Protein AF-A0A150H2S0-F1 (afdb_monomer)

Mean predicted aligned error: 9.38 Å

Sequence (247 aa):
MSESAEDCPGLELIVLGTGAGTSYVYFSELPVVLAVESKAAAAEGRGPPCLYAHPDVMGELLEHRLRELLSTGKPLDSFASFHEVPSGTVTPVGDTGLALRPFRSRHSETCYGAVLYHQGSPVLGWTADSGYDEGLYEALSEAPVLLLDARAAGTEEHAGFDELERIANLPYLRGKRIVVTGYGRQDEAPQPDGRLCMWVARPGMRLPLSPGPEAETSQPAGAPAAAEHDQGAATREPALAHSCQIL

pLDDT: mean 81.53, std 21.59, range [25.27, 97.69]

Radius of gyration: 21.12 Å; Cα contacts (8 Å, |Δi|>4): 424; chains: 1; bounding box: 47×91×48 Å

Secondary structure (DSSP, 8-state):
----------EEEE----STTTTTHHHHSHHHHHHHHHHHHHHTTPPPPEEEE-HHHHHHIIIIITHHHHTTTS-GGGT-EEEE--TTS-EE-TTSSEEEEEEE-SSSS--EEEEEEETTEEEEEE--S----HHHHHHHTTSSEEEEE-BSS--SSS-BHHHHHHHTTSGGGTT-EEEEE---SGGGSPP--S----EE--TT-EEEE-PPS------------------PPPPPPPPPP------

Nearest PDB structures (foldseek):
  9ey2-assembly1_E  TM=6.916E-01  e=2.636E-06  Homo sapiens
  9ey0-assembly1_E  TM=6.566E-01  e=4.070E-06  Homo sapiens
  8z1g-assembly1_A  TM=7.187E-01  e=9.706E-06  Homo sapiens
  8z1f-assembly1_A  TM=6.783E-01  e=4.903E-06  Homo sapiens
  9ey1-assembly1_E  TM=6.611E-01  e=1.409E-05  Homo sapiens

Structure (mmCIF, N/CA/C/O backbone):
data_AF-A0A150H2S0-F1
#
_entry.id   AF-A0A150H2S0-F1
#
loop_
_atom_site.group_PDB
_atom_site.id
_atom_site.type_symbol
_atom_site.label_atom_id
_atom_site.label_alt_id
_atom_site.label_comp_id
_atom_site.label_asym_id
_atom_site.label_entity_id
_atom_site.label_seq_id
_atom_site.pdbx_PDB_ins_code
_atom_site.Cartn_x
_atom_site.Cartn_y
_atom_site.Cartn_z
_atom_site.occupancy
_atom_site.B_iso_or_equiv
_atom_site.auth_seq_id
_atom_site.auth_comp_id
_atom_site.auth_asym_id
_atom_site.auth_atom_id
_atom_site.pdbx_PDB_model_num
ATOM 1 N N . MET A 1 1 ? -7.779 -41.787 6.174 1.00 42.69 1 MET A N 1
ATOM 2 C CA . MET A 1 1 ? -8.835 -40.774 6.002 1.00 42.69 1 MET A CA 1
ATOM 3 C C . MET A 1 1 ? -8.103 -39.471 5.781 1.00 42.69 1 MET A C 1
ATOM 5 O O . MET A 1 1 ? -7.515 -38.966 6.722 1.00 42.69 1 MET A O 1
ATOM 9 N N . SER A 1 2 ? -7.973 -39.054 4.523 1.00 47.16 2 SER A N 1
ATOM 10 C CA . SER A 1 2 ? -7.452 -37.734 4.180 1.00 47.16 2 SER A CA 1
ATOM 11 C C . SER A 1 2 ? -8.539 -36.736 4.549 1.00 47.16 2 SER A C 1
ATOM 13 O O . SER A 1 2 ? -9.604 -36.759 3.929 1.00 47.16 2 SER A O 1
ATOM 15 N N . GLU A 1 3 ? -8.313 -35.939 5.588 1.00 50.72 3 GLU A N 1
ATOM 16 C CA . GLU A 1 3 ? -9.117 -34.742 5.809 1.00 50.72 3 GLU A CA 1
ATOM 17 C C . GLU A 1 3 ? -8.994 -33.904 4.539 1.00 50.72 3 GLU A C 1
ATOM 19 O O . GLU A 1 3 ? -7.900 -33.519 4.124 1.00 50.72 3 GLU A O 1
ATOM 24 N N . SER A 1 4 ? -10.113 -33.763 3.832 1.00 46.44 4 SER A N 1
ATOM 25 C CA . SER A 1 4 ? -10.242 -32.816 2.739 1.00 46.44 4 SER A CA 1
ATOM 26 C C . SER A 1 4 ? -9.875 -31.457 3.308 1.00 46.44 4 SER A C 1
ATOM 28 O O . SER A 1 4 ? -10.556 -31.008 4.228 1.00 46.44 4 SER A O 1
ATOM 30 N N . ALA A 1 5 ? -8.792 -30.860 2.807 1.00 47.09 5 ALA A N 1
ATOM 31 C CA . ALA A 1 5 ? -8.442 -29.481 3.105 1.00 47.09 5 ALA A CA 1
ATOM 32 C C . ALA A 1 5 ? -9.706 -28.645 2.898 1.00 47.09 5 ALA A C 1
ATOM 34 O O . ALA A 1 5 ? -10.219 -28.573 1.780 1.00 47.09 5 ALA A O 1
ATOM 35 N N . GLU A 1 6 ? -10.276 -28.139 3.990 1.00 48.56 6 GLU A N 1
ATOM 36 C CA . GLU A 1 6 ? -11.401 -27.225 3.904 1.00 48.56 6 GLU A CA 1
ATOM 37 C C . GLU A 1 6 ? -10.943 -26.043 3.047 1.00 48.56 6 GLU A C 1
ATOM 39 O O . GLU A 1 6 ? -9.840 -25.526 3.247 1.00 48.56 6 GLU A O 1
ATOM 44 N N . ASP A 1 7 ? -11.755 -25.683 2.050 1.00 50.66 7 ASP A N 1
ATOM 45 C CA . ASP A 1 7 ? -11.546 -24.519 1.191 1.00 50.66 7 ASP A CA 1
ATOM 46 C C . ASP A 1 7 ? -11.482 -23.280 2.094 1.00 50.66 7 ASP A C 1
ATOM 48 O O . ASP A 1 7 ? -12.497 -22.669 2.433 1.00 50.66 7 ASP A O 1
ATOM 52 N N . CYS A 1 8 ? -10.275 -22.932 2.537 1.00 49.72 8 CYS A N 1
ATOM 53 C CA . CYS A 1 8 ? -10.013 -21.663 3.187 1.00 49.72 8 CYS A CA 1
ATOM 54 C C . CYS A 1 8 ? -10.387 -20.592 2.158 1.00 49.72 8 CYS A C 1
ATOM 56 O O . CYS A 1 8 ? -9.787 -20.587 1.077 1.00 49.72 8 CYS A O 1
ATOM 58 N N . PRO A 1 9 ? -11.375 -19.718 2.431 1.00 63.53 9 PRO A N 1
ATOM 59 C CA . PRO A 1 9 ? -11.757 -18.689 1.479 1.00 63.53 9 PRO A CA 1
ATOM 60 C C . PRO A 1 9 ? -10.510 -17.866 1.160 1.00 63.53 9 PRO A C 1
ATOM 62 O O . PRO A 1 9 ? -9.924 -17.238 2.042 1.00 63.53 9 PRO A O 1
ATOM 65 N N . GLY A 1 10 ? -10.050 -17.958 -0.090 1.00 80.44 10 GLY A N 1
ATOM 66 C CA . GLY A 1 10 ? -8.827 -17.299 -0.525 1.00 80.44 10 GLY A CA 1
ATOM 67 C C . GLY A 1 10 ? -8.930 -15.792 -0.309 1.00 80.44 10 GLY A C 1
ATOM 68 O O . GLY A 1 10 ? -9.990 -15.200 -0.518 1.00 80.44 10 GLY A O 1
ATOM 69 N N . LEU A 1 11 ? -7.831 -15.166 0.111 1.00 87.69 11 LEU A N 1
ATOM 70 C CA . LEU A 1 11 ? -7.755 -13.712 0.189 1.00 87.69 11 LEU A CA 1
ATOM 71 C C . LEU A 1 11 ? -7.871 -13.143 -1.235 1.00 87.69 11 LEU A C 1
ATOM 73 O O . LEU A 1 11 ? -7.191 -13.606 -2.148 1.00 87.69 11 LEU A O 1
ATOM 77 N N . GLU A 1 12 ? -8.713 -12.134 -1.440 1.00 89.00 12 GLU A N 1
ATOM 78 C CA . GLU A 1 12 ? -8.863 -11.464 -2.735 1.00 89.00 12 GLU A CA 1
ATOM 79 C C . GLU A 1 12 ? -8.604 -9.964 -2.588 1.00 89.00 12 GLU A C 1
ATOM 81 O O . GLU A 1 12 ? -9.159 -9.306 -1.709 1.00 89.00 12 GLU A O 1
ATOM 86 N N . LEU A 1 13 ? -7.798 -9.403 -3.489 1.00 87.44 13 LEU A N 1
ATOM 87 C CA . LEU A 1 13 ? -7.685 -7.960 -3.671 1.00 87.44 13 LEU A CA 1
ATOM 88 C C . LEU A 1 13 ? -8.715 -7.507 -4.711 1.00 87.44 13 LEU A C 1
ATOM 90 O O . LEU A 1 13 ? -8.711 -7.982 -5.848 1.00 87.44 13 LEU A O 1
ATOM 94 N N . ILE A 1 14 ? -9.576 -6.561 -4.336 1.00 86.19 14 ILE A N 1
ATOM 95 C CA . ILE A 1 14 ? -10.551 -5.944 -5.241 1.00 86.19 14 ILE A CA 1
ATOM 96 C C . ILE A 1 14 ? -10.042 -4.556 -5.630 1.00 86.19 14 ILE A C 1
ATOM 98 O O . ILE A 1 14 ? -9.890 -3.678 -4.784 1.00 86.19 14 ILE A O 1
ATOM 102 N N . VAL A 1 15 ? -9.800 -4.344 -6.922 1.00 82.75 15 VAL A N 1
ATOM 103 C CA . VAL A 1 15 ? -9.365 -3.047 -7.450 1.00 82.75 15 VAL A CA 1
ATOM 104 C C . VAL A 1 15 ? -10.577 -2.126 -7.569 1.00 82.75 15 VAL A C 1
ATOM 106 O O . VAL A 1 15 ? -11.453 -2.346 -8.405 1.00 82.75 15 VAL A O 1
ATOM 109 N N . LEU A 1 16 ? -10.632 -1.074 -6.754 1.00 76.56 16 LEU A N 1
ATOM 110 C CA . LEU A 1 16 ? -11.728 -0.094 -6.790 1.00 76.56 16 LEU A CA 1
ATOM 111 C C . LEU A 1 16 ? -11.477 1.042 -7.796 1.00 76.56 16 LEU A C 1
ATOM 113 O O . LEU A 1 16 ? -12.422 1.638 -8.307 1.00 76.56 16 LEU A O 1
ATOM 117 N N . GLY A 1 17 ? -10.213 1.305 -8.137 1.00 73.00 17 GLY A N 1
ATOM 118 C CA . GLY A 1 17 ? -9.800 2.330 -9.095 1.00 73.00 17 GLY A CA 1
ATOM 119 C C . GLY A 1 17 ? -8.309 2.229 -9.434 1.00 73.00 17 GLY A C 1
ATOM 120 O O . GLY A 1 17 ? -7.595 1.414 -8.854 1.00 73.00 17 GLY A O 1
ATOM 121 N N . THR A 1 18 ? -7.854 3.016 -10.412 1.00 64.38 18 THR A N 1
ATOM 122 C CA . THR A 1 18 ? -6.489 2.920 -10.981 1.00 64.38 18 THR A CA 1
ATOM 123 C C . THR A 1 18 ? -5.856 4.281 -11.310 1.00 64.38 18 THR A C 1
ATOM 125 O O . THR A 1 18 ? -4.806 4.342 -11.946 1.00 64.38 18 THR A O 1
ATOM 128 N N . GLY A 1 19 ? -6.521 5.383 -10.959 1.00 58.34 19 GLY A N 1
ATOM 129 C CA . GLY A 1 19 ? -6.031 6.735 -11.221 1.00 58.34 19 GLY A CA 1
ATOM 130 C C . GLY A 1 19 ? -4.931 7.172 -10.256 1.00 58.34 19 GLY A C 1
ATOM 131 O O . GLY A 1 19 ? -4.748 6.558 -9.205 1.00 58.34 19 GLY A O 1
ATOM 132 N N . ALA A 1 20 ? -4.288 8.303 -10.576 1.00 49.56 20 ALA A N 1
ATOM 133 C CA . ALA A 1 20 ? -3.330 9.031 -9.723 1.00 49.56 20 ALA A CA 1
ATOM 134 C C . ALA A 1 20 ? -3.880 9.413 -8.337 1.00 49.56 20 ALA A C 1
ATOM 136 O O . ALA A 1 20 ? -3.168 9.949 -7.508 1.00 49.56 20 ALA A O 1
ATOM 137 N N . GLY A 1 21 ? -5.172 9.182 -8.107 1.00 41.81 21 GLY A N 1
ATOM 138 C CA . GLY A 1 21 ? -5.823 9.407 -6.836 1.00 41.81 21 GLY A CA 1
ATOM 139 C C . GLY A 1 21 ? -6.143 8.130 -6.075 1.00 41.81 21 GLY A C 1
ATOM 140 O O . GLY A 1 21 ? -6.589 8.252 -4.960 1.00 41.81 21 GLY A O 1
ATOM 141 N N . THR A 1 22 ? -5.991 6.913 -6.605 1.00 39.91 22 THR A N 1
ATOM 142 C CA . THR A 1 22 ? -6.591 5.734 -5.935 1.00 39.91 22 THR A CA 1
ATOM 143 C C . THR A 1 22 ? -5.839 5.276 -4.689 1.00 39.91 22 THR A C 1
ATOM 145 O O . THR A 1 22 ? -6.476 4.799 -3.754 1.00 39.91 22 THR A O 1
ATOM 148 N N . SER A 1 23 ? -4.523 5.494 -4.637 1.00 43.59 23 SER A N 1
ATOM 149 C CA . SER A 1 23 ? -3.740 5.426 -3.395 1.00 43.59 23 SER A CA 1
ATOM 150 C C . SER A 1 23 ? -4.128 6.575 -2.442 1.00 43.59 23 SER A C 1
ATOM 152 O O . SER A 1 23 ? -4.188 6.396 -1.229 1.00 43.59 23 SER A O 1
ATOM 154 N N . TYR A 1 24 ? -4.496 7.734 -3.004 1.00 34.19 24 TYR A N 1
ATOM 155 C CA . TYR A 1 24 ? -4.929 8.944 -2.295 1.00 34.19 24 TYR A CA 1
ATOM 156 C C . TYR A 1 24 ? -6.424 8.997 -1.925 1.00 34.19 24 TYR A C 1
ATOM 158 O O . TYR A 1 24 ? -6.810 9.866 -1.144 1.00 34.19 24 TYR A O 1
ATOM 166 N N . VAL A 1 25 ? -7.277 8.090 -2.425 1.00 32.72 25 VAL A N 1
ATOM 167 C CA . VAL A 1 25 ? -8.725 8.072 -2.133 1.00 32.72 25 VAL A CA 1
ATOM 168 C C . VAL A 1 25 ? -8.932 7.807 -0.644 1.00 32.72 25 VAL A C 1
ATOM 170 O O . VAL A 1 25 ? -9.901 8.286 -0.068 1.00 32.72 25 VAL A O 1
ATOM 173 N N . TYR A 1 26 ? -7.976 7.151 0.014 1.00 47.91 26 TYR A N 1
ATOM 174 C CA . TYR A 1 26 ? -7.977 7.044 1.466 1.00 47.91 26 TYR A CA 1
ATOM 175 C C . TYR A 1 26 ? -7.399 8.252 2.187 1.00 47.91 26 TYR A C 1
ATOM 177 O O . TYR A 1 26 ? -7.605 8.320 3.380 1.00 47.91 26 TYR A O 1
ATOM 185 N N . PHE A 1 27 ? -6.704 9.191 1.542 1.00 54.31 27 PHE A N 1
ATOM 186 C CA . PHE A 1 27 ? -6.036 10.305 2.225 1.00 54.31 27 PHE A CA 1
ATOM 187 C C . PHE A 1 27 ? -6.875 11.589 2.250 1.00 54.31 27 PHE A C 1
ATOM 189 O O . PHE A 1 27 ? -6.930 12.248 3.287 1.00 54.31 27 PHE A O 1
ATOM 196 N N . SER A 1 28 ? -7.554 11.953 1.151 1.00 57.31 28 SER A N 1
ATOM 197 C CA . SER A 1 28 ? -8.430 13.141 1.142 1.00 57.31 28 SER A CA 1
ATOM 198 C C . SER A 1 28 ? -9.787 12.873 1.787 1.00 57.31 28 SER A C 1
ATOM 200 O O . SER A 1 28 ? -10.313 13.738 2.474 1.00 57.31 28 SER A O 1
ATOM 202 N N . GLU A 1 29 ? -10.328 11.666 1.611 1.00 82.38 29 GLU A N 1
ATOM 203 C CA . GLU A 1 29 ? -11.605 11.260 2.208 1.00 82.38 29 GLU A CA 1
ATOM 204 C C . GLU A 1 29 ? -11.416 10.529 3.544 1.00 82.38 29 GLU A C 1
ATOM 206 O O . GLU A 1 29 ? -12.409 10.130 4.155 1.00 82.38 29 GLU A O 1
ATOM 211 N N . LEU A 1 30 ? -10.172 10.357 4.029 1.00 87.62 30 LEU A N 1
ATOM 212 C CA . LEU A 1 30 ? -9.910 9.656 5.295 1.00 87.62 30 LEU A CA 1
ATOM 213 C C . LEU A 1 30 ? -10.782 10.168 6.435 1.00 87.62 30 LEU A C 1
ATOM 215 O O . LEU A 1 30 ? -11.388 9.346 7.122 1.00 87.62 30 LEU A O 1
ATOM 219 N N . PRO A 1 31 ? -10.869 11.494 6.666 1.00 91.50 31 PRO A N 1
ATOM 220 C CA . PRO A 1 31 ? -11.642 11.995 7.787 1.00 91.50 31 PRO A CA 1
ATOM 221 C C . PRO A 1 31 ? -13.119 11.610 7.659 1.00 91.50 31 PRO A C 1
ATOM 223 O O . PRO A 1 31 ? -13.725 11.130 8.616 1.00 91.50 31 PRO A O 1
ATOM 226 N N . VAL A 1 32 ? -13.688 11.745 6.458 1.00 91.44 32 VAL A N 1
ATOM 227 C CA . VAL A 1 32 ? -15.080 11.383 6.175 1.00 91.44 32 VAL A CA 1
ATOM 228 C C . VAL A 1 32 ? -15.302 9.889 6.404 1.00 91.44 32 VAL A C 1
ATOM 230 O O . VAL A 1 32 ? -16.252 9.517 7.094 1.00 91.44 32 VAL A O 1
ATOM 233 N N . VAL A 1 33 ? -14.407 9.036 5.898 1.00 90.62 33 VAL A N 1
ATOM 234 C CA . VAL A 1 33 ? -14.461 7.582 6.101 1.00 90.62 33 VAL A CA 1
ATOM 235 C C . VAL A 1 33 ? -14.413 7.249 7.590 1.00 90.62 33 VAL A C 1
ATOM 237 O O . VAL A 1 33 ? -15.302 6.561 8.084 1.00 90.62 33 VAL A O 1
ATOM 240 N N . LEU A 1 34 ? -13.451 7.787 8.343 1.00 93.88 34 LEU A N 1
ATOM 241 C CA . LEU A 1 34 ? -13.343 7.533 9.781 1.00 93.88 34 LEU A CA 1
ATOM 242 C C . LEU A 1 34 ? -14.576 8.028 10.548 1.00 93.88 34 LEU A C 1
ATOM 244 O O . LEU A 1 34 ? -15.057 7.341 11.449 1.00 93.88 34 LEU A O 1
ATOM 248 N N . ALA A 1 35 ? -15.141 9.183 10.188 1.00 94.62 35 ALA A N 1
ATOM 249 C CA . ALA A 1 35 ? -16.375 9.695 10.785 1.00 94.62 35 ALA A CA 1
ATOM 250 C C . ALA A 1 35 ? -17.591 8.787 10.529 1.00 94.62 35 ALA A C 1
ATOM 252 O O . ALA A 1 35 ? -18.408 8.582 11.432 1.00 94.62 35 ALA A O 1
ATOM 253 N N . VAL A 1 36 ? -17.721 8.241 9.318 1.00 94.56 36 VAL A N 1
ATOM 254 C CA . VAL A 1 36 ? -18.810 7.322 8.956 1.00 94.56 36 VAL A CA 1
ATOM 255 C C . VAL A 1 36 ? -18.622 5.966 9.637 1.00 94.56 36 VAL A C 1
ATOM 257 O O . VAL A 1 36 ? -19.536 5.494 10.318 1.00 94.56 36 VAL A O 1
ATOM 260 N N . GLU A 1 37 ? -17.435 5.377 9.521 1.00 93.69 37 GLU A N 1
ATOM 261 C CA . GLU A 1 37 ? -17.132 4.036 10.023 1.00 93.69 37 GLU A CA 1
ATOM 262 C C . GLU A 1 37 ? -17.131 3.976 11.553 1.00 93.69 37 GLU A C 1
ATOM 264 O O . GLU A 1 37 ? -17.691 3.046 12.131 1.00 93.69 37 GLU A O 1
ATOM 269 N N . SER A 1 38 ? -16.598 4.992 12.243 1.00 95.25 38 SER A N 1
ATOM 270 C CA . SER A 1 38 ? -16.679 5.063 13.713 1.00 95.25 38 SER A CA 1
ATOM 271 C C . SER A 1 38 ? -18.121 5.134 14.212 1.00 95.25 38 SER A C 1
ATOM 273 O O . SER A 1 38 ? -18.475 4.482 15.195 1.00 95.25 38 SER A O 1
ATOM 275 N N . LYS A 1 39 ? -18.991 5.883 13.521 1.00 95.94 39 LYS A N 1
ATOM 276 C CA . LYS A 1 39 ? -20.413 5.969 13.867 1.00 95.94 39 LYS A CA 1
ATOM 277 C C . LYS A 1 39 ? -21.129 4.637 13.638 1.00 95.94 39 LYS A C 1
ATOM 279 O O . LYS A 1 39 ? -21.940 4.249 14.479 1.00 95.94 39 LYS A O 1
ATOM 284 N N . ALA A 1 40 ? -20.847 3.960 12.525 1.00 95.50 40 ALA A N 1
ATOM 285 C CA . ALA A 1 40 ? -21.400 2.640 12.230 1.00 95.50 40 ALA A CA 1
ATOM 286 C C . ALA A 1 40 ? -20.946 1.605 13.271 1.00 95.50 40 ALA A C 1
ATOM 288 O O . ALA A 1 40 ? -21.777 0.932 13.876 1.00 95.50 40 ALA A O 1
ATOM 289 N N . ALA A 1 41 ? -19.646 1.565 13.573 1.00 93.56 41 ALA A N 1
ATOM 290 C CA . ALA A 1 41 ? -19.084 0.692 14.595 1.00 93.56 41 ALA A CA 1
ATOM 291 C C . ALA A 1 41 ? -19.725 0.926 15.972 1.00 93.56 41 ALA A C 1
ATOM 293 O O . ALA A 1 41 ? -20.155 -0.028 16.617 1.00 93.56 41 ALA A O 1
ATOM 294 N N . ALA A 1 42 ? -19.890 2.187 16.386 1.00 96.00 42 ALA A N 1
ATOM 295 C CA . ALA A 1 42 ? -20.550 2.524 17.644 1.00 96.00 42 ALA A CA 1
ATOM 296 C C . ALA A 1 42 ? -22.023 2.076 17.687 1.00 96.00 42 ALA A C 1
ATOM 298 O O . ALA A 1 42 ? -22.485 1.594 18.722 1.00 96.00 42 ALA A O 1
ATOM 299 N N . ALA A 1 43 ? -22.764 2.197 16.578 1.00 97.25 43 ALA A N 1
ATOM 300 C CA . ALA A 1 43 ? -24.148 1.722 16.484 1.00 97.25 43 ALA A CA 1
ATOM 301 C C . ALA A 1 43 ? -24.263 0.191 16.622 1.00 97.25 43 ALA A C 1
ATOM 303 O O . ALA A 1 43 ? -25.287 -0.312 17.080 1.00 97.25 43 ALA A O 1
ATOM 304 N N . GLU A 1 44 ? -23.201 -0.533 16.274 1.00 97.31 44 GLU A N 1
ATOM 305 C CA . GLU A 1 44 ? -23.083 -1.987 16.407 1.00 97.31 44 GLU A CA 1
ATOM 306 C C . GLU A 1 44 ? -22.442 -2.424 17.738 1.00 97.31 44 GLU A C 1
ATOM 308 O O . GLU A 1 44 ? -22.244 -3.616 17.966 1.00 97.31 44 GLU A O 1
ATOM 313 N N . GLY A 1 45 ? -22.101 -1.484 18.627 1.00 96.69 45 GLY A N 1
ATOM 314 C CA . GLY A 1 45 ? -21.410 -1.778 19.886 1.00 96.69 45 GLY A CA 1
ATOM 315 C C . GLY A 1 45 ? -19.949 -2.217 19.715 1.00 96.69 45 GLY A C 1
ATOM 316 O O . GLY A 1 45 ? -19.383 -2.817 20.628 1.00 96.69 45 GLY A O 1
ATOM 317 N N . ARG A 1 46 ? -19.336 -1.934 18.559 1.00 95.25 46 ARG A N 1
ATOM 318 C CA . ARG A 1 46 ? -17.915 -2.168 18.273 1.00 95.25 46 ARG A CA 1
ATOM 319 C C . ARG A 1 46 ? -17.069 -0.944 18.640 1.00 95.25 46 ARG A C 1
ATOM 321 O O . ARG A 1 46 ? -17.570 0.175 18.732 1.00 95.25 46 ARG A O 1
ATOM 328 N N . GLY A 1 47 ? -15.768 -1.168 18.833 1.00 93.38 47 GLY A N 1
ATOM 329 C CA . GLY A 1 47 ? -14.782 -0.089 18.945 1.00 93.38 47 GLY A CA 1
ATOM 330 C C . GLY A 1 47 ? -14.566 0.647 17.613 1.00 93.38 47 GLY A C 1
ATOM 331 O O . GLY A 1 47 ? -14.994 0.148 16.568 1.00 93.38 47 GLY A O 1
ATOM 332 N N . PRO A 1 48 ? -13.911 1.822 17.633 1.00 94.81 48 PRO A N 1
ATOM 333 C CA . PRO A 1 48 ? -13.597 2.563 16.415 1.00 94.81 48 PRO A CA 1
ATOM 334 C C . PRO A 1 48 ? -12.683 1.740 15.483 1.00 94.81 48 PRO A C 1
ATOM 336 O O . PRO A 1 48 ? -11.976 0.847 15.956 1.00 94.81 48 PRO A O 1
ATOM 339 N N . PRO A 1 49 ? -12.677 2.021 14.167 1.00 93.44 49 PRO A N 1
ATOM 340 C CA . PRO A 1 49 ? -11.787 1.346 13.222 1.00 93.44 49 PRO A CA 1
ATOM 341 C C . PRO A 1 49 ? -10.306 1.537 13.587 1.00 93.44 49 PRO A C 1
ATOM 343 O O . PRO A 1 49 ? -9.924 2.542 14.183 1.00 93.44 49 PRO A O 1
ATOM 346 N N . CYS A 1 50 ? -9.456 0.588 13.197 1.00 94.38 50 CYS A N 1
ATOM 347 C CA . CYS A 1 50 ? -8.009 0.693 13.382 1.00 94.38 50 CYS A CA 1
ATOM 348 C C . CYS A 1 50 ? -7.347 1.288 12.130 1.00 94.38 50 CYS A C 1
ATOM 350 O O . CYS A 1 50 ? -7.559 0.794 11.023 1.00 94.38 50 CYS A O 1
ATOM 352 N N . LEU A 1 51 ? -6.521 2.318 12.310 1.00 94.31 51 LEU A N 1
ATOM 353 C CA . LEU A 1 51 ? -5.704 2.939 11.273 1.00 94.31 51 LEU A CA 1
ATOM 354 C C . LEU A 1 51 ? -4.240 2.522 11.456 1.00 94.31 51 LEU A C 1
ATOM 356 O O . LEU A 1 51 ? -3.646 2.796 12.497 1.00 94.31 51 LEU A O 1
ATOM 360 N N . TYR A 1 52 ? -3.659 1.907 10.428 1.00 93.94 52 TYR A N 1
ATOM 361 C CA . TYR A 1 52 ? -2.261 1.476 10.407 1.00 93.94 52 TYR A CA 1
ATOM 362 C C . TYR A 1 52 ? -1.472 2.316 9.403 1.00 93.94 52 TYR A C 1
ATOM 364 O O . TYR A 1 52 ? -1.878 2.412 8.246 1.00 93.94 52 TYR A O 1
ATOM 372 N N . ALA A 1 53 ? -0.351 2.907 9.819 1.00 94.31 53 ALA A N 1
ATOM 373 C CA . ALA A 1 53 ? 0.535 3.648 8.916 1.00 94.31 53 ALA A CA 1
ATOM 374 C C . ALA A 1 53 ? 1.979 3.687 9.433 1.00 94.31 53 ALA A C 1
ATOM 376 O O . ALA A 1 53 ? 2.225 3.489 10.622 1.00 94.31 53 ALA A O 1
ATOM 377 N N . HIS A 1 54 ? 2.935 3.985 8.551 1.00 96.12 54 HIS A N 1
ATOM 378 C CA . HIS A 1 54 ? 4.304 4.301 8.970 1.00 96.12 54 HIS A CA 1
ATOM 379 C C . HIS A 1 54 ? 4.323 5.529 9.902 1.00 96.12 54 HIS A C 1
ATOM 381 O O . HIS A 1 54 ? 3.531 6.438 9.648 1.00 96.12 54 HIS A O 1
ATOM 387 N N . PRO A 1 55 ? 5.203 5.607 10.927 1.00 96.69 55 PRO A N 1
ATOM 388 C CA . PRO A 1 55 ? 5.289 6.756 11.838 1.00 96.69 55 PRO A CA 1
ATOM 389 C C . PRO A 1 55 ? 5.274 8.124 11.140 1.00 96.69 55 PRO A C 1
ATOM 391 O O . PRO A 1 55 ? 4.452 8.970 11.475 1.00 96.69 55 PRO A O 1
ATOM 394 N N . ASP A 1 56 ? 6.095 8.310 10.103 1.00 94.56 56 ASP A N 1
ATOM 395 C CA . ASP A 1 56 ? 6.140 9.565 9.335 1.00 94.56 56 ASP A CA 1
ATOM 396 C C . ASP A 1 56 ? 4.784 9.918 8.698 1.00 94.56 56 ASP A C 1
ATOM 398 O O . ASP A 1 56 ? 4.326 11.055 8.774 1.00 94.56 56 ASP A O 1
ATOM 402 N N . VAL A 1 57 ? 4.104 8.928 8.110 1.00 93.56 57 VAL A N 1
ATOM 403 C CA . VAL A 1 57 ? 2.772 9.110 7.509 1.00 93.56 57 VAL A CA 1
ATOM 404 C C . VAL A 1 57 ? 1.729 9.376 8.593 1.00 93.56 57 VAL A C 1
ATOM 406 O O . VAL A 1 57 ? 0.851 10.215 8.413 1.00 93.56 57 VAL A O 1
ATOM 409 N N . MET A 1 58 ? 1.818 8.679 9.728 1.00 94.81 58 MET A N 1
ATOM 410 C CA . MET A 1 58 ? 0.920 8.866 10.864 1.00 94.81 58 MET A CA 1
ATOM 411 C C . MET A 1 58 ? 1.035 10.287 11.431 1.00 94.81 58 MET A C 1
ATOM 413 O O . MET A 1 58 ? 0.011 10.913 11.703 1.00 94.81 58 MET A O 1
ATOM 417 N N . GLY A 1 59 ? 2.254 10.824 11.547 1.00 94.12 59 GLY A N 1
ATOM 418 C CA . GLY A 1 59 ? 2.498 12.207 11.958 1.00 94.12 59 GLY A CA 1
ATOM 419 C C . GLY A 1 59 ? 1.799 13.212 11.041 1.00 94.12 59 GLY A C 1
ATOM 420 O O . GLY A 1 59 ? 0.985 14.010 11.508 1.00 94.12 59 GLY A O 1
ATOM 421 N N . GLU A 1 60 ? 2.027 13.099 9.731 1.00 92.50 60 GLU A N 1
ATOM 422 C CA . GLU A 1 60 ? 1.387 13.943 8.710 1.00 92.50 60 GLU A CA 1
ATOM 423 C C . GLU A 1 60 ? -0.148 13.843 8.743 1.00 92.50 60 GLU A C 1
ATOM 425 O O . GLU A 1 60 ? -0.866 14.848 8.662 1.00 92.50 60 GLU A O 1
ATOM 430 N N . LEU A 1 61 ? -0.679 12.626 8.903 1.00 91.62 61 LEU A N 1
ATOM 431 C CA . LEU A 1 61 ? -2.115 12.381 9.004 1.00 91.62 61 LEU A CA 1
ATOM 432 C C . LEU A 1 61 ? -2.726 13.077 10.216 1.00 91.62 61 LEU A C 1
ATOM 434 O O . LEU A 1 61 ? -3.722 13.789 10.071 1.00 91.62 61 LEU A O 1
ATOM 438 N N . LEU A 1 62 ? -2.144 12.886 11.398 1.00 93.44 62 LEU A N 1
ATOM 439 C CA . LEU A 1 62 ? -2.647 13.462 12.643 1.00 93.44 62 LEU A CA 1
ATOM 440 C C . LEU A 1 62 ? -2.523 14.987 12.650 1.00 93.44 62 LEU A C 1
ATOM 442 O O . LEU A 1 62 ? -3.450 15.675 13.086 1.00 93.44 62 LEU A O 1
ATOM 446 N N . GLU A 1 63 ? -1.410 15.525 12.149 1.00 91.81 63 GLU A N 1
ATOM 447 C CA . GLU A 1 63 ? -1.161 16.961 12.167 1.00 91.81 63 GLU A CA 1
ATOM 448 C C . GLU A 1 63 ? -2.020 17.703 11.140 1.00 91.81 63 GLU A C 1
ATOM 450 O O . GLU A 1 63 ? -2.643 18.719 11.479 1.00 91.81 63 GLU A O 1
ATOM 455 N N . HIS A 1 64 ? -2.068 17.223 9.896 1.00 88.94 64 HIS A N 1
ATOM 456 C CA . HIS A 1 64 ? -2.590 18.006 8.776 1.00 88.94 64 HIS A CA 1
ATOM 457 C C . HIS A 1 64 ? -3.929 17.510 8.238 1.00 88.94 64 HIS A C 1
ATOM 459 O O . HIS A 1 64 ? -4.755 18.338 7.853 1.00 88.94 64 HIS A O 1
ATOM 465 N N . ARG A 1 65 ? -4.175 16.195 8.210 1.00 87.75 65 ARG A N 1
ATOM 466 C CA . ARG A 1 65 ? -5.354 15.627 7.528 1.00 87.75 65 ARG A CA 1
ATOM 467 C C . ARG A 1 65 ? -6.533 15.396 8.458 1.00 87.75 65 ARG A C 1
ATOM 469 O O . ARG A 1 65 ? -7.638 15.830 8.169 1.00 87.75 65 ARG A O 1
ATOM 476 N N . LEU A 1 66 ? -6.305 14.777 9.611 1.00 92.56 66 LEU A N 1
ATOM 477 C CA . LEU A 1 66 ? -7.362 14.441 10.567 1.00 92.56 66 LEU A CA 1
ATOM 478 C C . LEU A 1 66 ? -7.763 15.623 11.457 1.00 92.56 66 LEU A C 1
ATOM 480 O O . LEU A 1 66 ? -8.724 15.528 12.220 1.00 92.56 66 LEU A O 1
ATOM 484 N N . ARG A 1 67 ? -7.084 16.769 11.324 1.00 90.56 67 ARG A N 1
ATOM 485 C CA . ARG A 1 67 ? -7.399 18.002 12.056 1.00 90.56 67 ARG A CA 1
ATOM 486 C C . ARG A 1 67 ? -8.849 18.445 11.862 1.00 90.56 67 ARG A C 1
ATOM 488 O O . ARG A 1 67 ? -9.442 18.981 12.793 1.00 90.56 67 ARG A O 1
ATOM 495 N N . GLU A 1 68 ? -9.443 18.209 10.694 1.00 90.44 68 GLU A N 1
ATOM 496 C CA . GLU A 1 68 ? -10.840 18.579 10.451 1.00 90.44 68 GLU A CA 1
ATOM 497 C C . GLU A 1 68 ? -11.832 17.817 11.340 1.00 90.44 68 GLU A C 1
ATOM 499 O O . GLU A 1 68 ? -12.858 18.381 11.722 1.00 90.44 68 GLU A O 1
ATOM 504 N N . LEU A 1 69 ? -11.502 16.599 11.787 1.00 94.44 69 LEU A N 1
ATOM 505 C CA . LEU A 1 69 ? -12.336 15.841 12.725 1.00 94.44 69 LEU A CA 1
ATOM 506 C C . LEU A 1 69 ? -12.423 16.510 14.094 1.00 94.44 69 LEU A 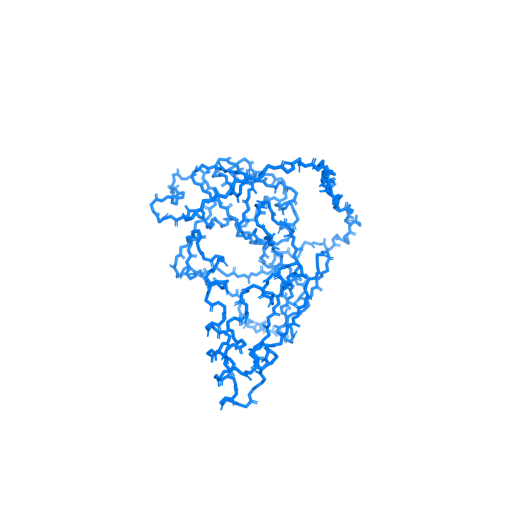C 1
ATOM 508 O O . LEU A 1 69 ? -13.453 16.410 14.761 1.00 94.44 69 LEU A O 1
ATOM 512 N N . LEU A 1 70 ? -11.393 17.259 14.494 1.00 92.56 70 LEU A N 1
ATOM 513 C CA . LEU A 1 70 ? -11.401 18.007 15.753 1.00 92.56 70 LEU A CA 1
ATOM 514 C C . LEU A 1 70 ? -12.472 19.105 15.764 1.00 92.56 70 LEU A C 1
ATOM 516 O O . LEU A 1 70 ? -12.970 19.462 16.832 1.00 92.56 70 LEU A O 1
ATOM 520 N N . SER A 1 71 ? -12.892 19.605 14.594 1.00 92.12 71 SER A N 1
ATOM 521 C CA . SER A 1 71 ? -13.977 20.594 14.492 1.00 92.12 71 SER A CA 1
ATOM 522 C C . SER A 1 71 ? -15.328 20.064 14.992 1.00 92.12 71 SER A C 1
ATOM 524 O O . SER A 1 71 ? -16.208 20.847 15.347 1.00 92.12 71 SER A O 1
ATOM 526 N N . THR A 1 72 ? -15.482 18.740 15.097 1.00 92.88 72 THR A N 1
ATOM 527 C CA . THR A 1 72 ? -16.673 18.090 15.663 1.00 92.88 72 THR A CA 1
ATOM 528 C C . THR A 1 72 ? -16.753 18.185 17.193 1.00 92.88 72 THR A 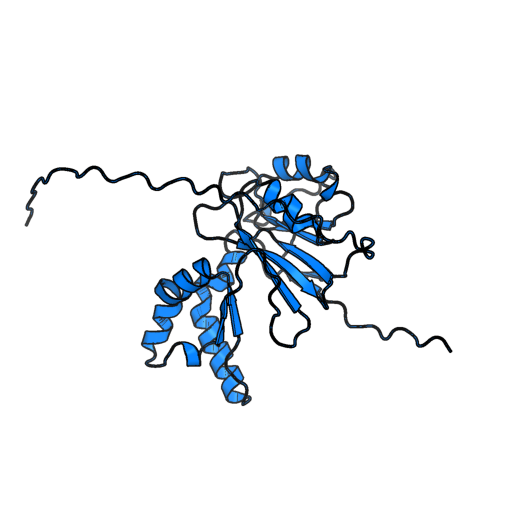C 1
ATOM 530 O O . THR A 1 72 ? -17.764 17.792 17.777 1.00 92.88 72 THR A O 1
ATOM 533 N N . GLY A 1 73 ? -15.691 18.662 17.855 1.00 95.75 73 GLY A N 1
ATOM 534 C CA . GLY A 1 73 ? -15.571 18.710 19.315 1.00 95.75 73 GLY A CA 1
ATOM 535 C C . GLY A 1 73 ? -15.248 17.362 19.969 1.00 95.75 73 GLY A C 1
ATOM 536 O O . GLY A 1 73 ? -15.219 17.277 21.196 1.00 95.75 73 GLY A O 1
ATOM 537 N N . LYS A 1 74 ? -15.012 16.310 19.176 1.00 96.38 74 LYS A N 1
ATOM 538 C CA . LYS A 1 74 ? -14.615 14.986 19.663 1.00 96.38 74 LYS A CA 1
ATOM 539 C C . LYS A 1 74 ? -13.101 14.771 19.530 1.00 96.38 74 LYS A C 1
ATOM 541 O O . LYS A 1 74 ? -12.503 15.274 18.577 1.00 96.38 74 LYS A O 1
ATOM 546 N N . PRO A 1 75 ? -12.479 14.009 20.445 1.00 96.56 75 PRO A N 1
ATOM 547 C CA . PRO A 1 75 ? -11.077 13.621 20.314 1.00 96.56 75 PRO A CA 1
ATOM 548 C C . PRO A 1 75 ? -10.869 12.623 19.158 1.00 96.56 75 PRO A C 1
ATOM 550 O O . PRO A 1 75 ? -11.794 11.899 18.782 1.00 96.56 75 PRO A O 1
ATOM 553 N N . LEU A 1 76 ? -9.658 12.581 18.584 1.00 96.25 76 LEU A N 1
ATOM 554 C CA . LEU A 1 76 ? -9.338 11.719 17.431 1.00 96.25 76 LEU A CA 1
ATOM 555 C C . LEU A 1 76 ? -9.485 10.221 17.731 1.00 96.25 76 LEU A C 1
ATOM 557 O O . LEU A 1 76 ? -9.903 9.466 16.856 1.00 96.25 76 LEU A O 1
ATOM 561 N N . ASP A 1 77 ? -9.209 9.802 18.965 1.00 96.69 77 ASP A N 1
ATOM 562 C CA . ASP A 1 77 ? -9.361 8.413 19.427 1.00 96.69 77 ASP A CA 1
ATOM 563 C C . ASP A 1 77 ? -10.821 7.917 19.414 1.00 96.69 77 ASP A C 1
ATOM 565 O O . ASP A 1 77 ? -11.075 6.714 19.417 1.00 96.69 77 ASP A O 1
ATOM 569 N N . SER A 1 78 ? -11.797 8.827 19.322 1.00 97.00 78 SER A N 1
ATOM 570 C CA . SER A 1 78 ? -13.203 8.470 19.107 1.00 97.00 78 SER A CA 1
ATOM 571 C C . SER A 1 78 ? -13.522 8.078 17.659 1.00 97.00 78 SER A C 1
ATOM 573 O O . SER A 1 78 ? -14.584 7.507 17.405 1.00 97.00 78 SER A O 1
ATOM 575 N N . PHE A 1 79 ? -12.621 8.378 16.718 1.00 96.88 79 PHE A N 1
ATOM 576 C CA . PHE A 1 79 ? -12.783 8.100 15.291 1.00 96.88 79 PHE A CA 1
ATOM 577 C C . PHE A 1 79 ? -11.960 6.904 14.820 1.00 96.88 79 PHE A C 1
ATOM 579 O O . PHE A 1 79 ? -12.407 6.186 13.930 1.00 96.88 79 PHE A O 1
ATOM 586 N N . ALA A 1 80 ? -10.780 6.685 15.400 1.00 96.62 80 ALA A N 1
ATOM 587 C CA . ALA A 1 80 ? -9.927 5.549 15.075 1.00 96.62 80 ALA A CA 1
ATOM 588 C C . ALA A 1 80 ? -8.988 5.184 16.231 1.00 96.62 80 ALA A C 1
ATOM 590 O O . ALA A 1 80 ? -8.621 6.033 17.039 1.00 96.62 80 ALA A O 1
ATOM 591 N N . SER A 1 81 ? -8.550 3.926 16.264 1.00 95.88 81 SER A N 1
ATOM 592 C CA . SER A 1 81 ? -7.349 3.512 16.999 1.00 95.88 81 SER A CA 1
ATOM 593 C C . SER A 1 81 ? -6.140 3.592 16.069 1.00 95.88 81 SER A C 1
ATOM 595 O O . SER A 1 81 ? -6.182 3.052 14.967 1.00 95.88 81 SER A O 1
ATOM 597 N N . PHE A 1 82 ? -5.076 4.275 16.486 1.00 95.38 82 PHE A N 1
ATOM 598 C CA . PHE A 1 82 ? -3.910 4.550 15.641 1.00 95.38 82 PHE A CA 1
ATOM 599 C C . PHE A 1 82 ? -2.765 3.594 15.968 1.00 95.38 82 PHE A C 1
ATOM 601 O O . PHE A 1 82 ? -2.374 3.458 17.127 1.00 95.38 82 PHE A O 1
ATOM 608 N N . HIS A 1 83 ? -2.222 2.944 14.942 1.00 95.69 83 HIS A N 1
ATOM 609 C CA . HIS A 1 83 ? -1.167 1.947 15.070 1.00 95.69 83 HIS A CA 1
ATOM 610 C C . HIS A 1 83 ? -0.017 2.273 14.119 1.00 95.69 83 HIS A C 1
ATOM 612 O O . HIS A 1 83 ? -0.172 2.282 12.896 1.00 95.69 83 HIS A O 1
ATOM 618 N N . GLU A 1 84 ? 1.153 2.532 14.688 1.00 95.81 84 GLU A N 1
ATOM 619 C CA . GLU A 1 84 ? 2.367 2.765 13.916 1.00 95.81 84 GLU A CA 1
ATOM 620 C C . GLU A 1 84 ? 2.958 1.450 13.397 1.00 95.81 84 GLU A C 1
ATOM 622 O O . GLU A 1 84 ? 3.015 0.437 14.097 1.00 95.81 84 GLU A O 1
ATOM 627 N N . VAL A 1 85 ? 3.418 1.480 12.150 1.00 95.31 85 VAL A N 1
ATOM 628 C CA . VAL A 1 85 ? 4.015 0.350 11.440 1.00 95.31 85 VAL A CA 1
ATOM 629 C C . VAL A 1 85 ? 5.401 0.778 10.946 1.00 95.31 85 VAL A C 1
ATOM 631 O O . VAL A 1 85 ? 5.514 1.328 9.853 1.00 95.31 85 VAL A O 1
ATOM 634 N N . PRO A 1 86 ? 6.468 0.610 11.742 1.00 94.88 86 PRO A N 1
ATOM 635 C CA . PRO A 1 86 ? 7.802 1.041 11.340 1.00 94.88 86 PRO A CA 1
ATOM 636 C C . PRO A 1 86 ? 8.364 0.166 10.214 1.00 94.88 86 PRO A C 1
ATOM 638 O O . PRO A 1 86 ? 8.058 -1.024 10.104 1.00 94.88 86 PRO A O 1
ATOM 641 N N . SER A 1 87 ? 9.234 0.756 9.394 1.00 92.50 87 SER A N 1
ATOM 642 C CA . SER A 1 87 ? 9.972 0.026 8.358 1.00 92.50 87 SER A CA 1
ATOM 643 C C . SER A 1 87 ? 10.807 -1.116 8.955 1.00 92.50 87 SER A C 1
ATOM 645 O O . SER A 1 87 ? 11.237 -1.074 10.109 1.00 92.50 87 SER A O 1
ATOM 647 N N . GLY A 1 88 ? 11.019 -2.177 8.173 1.00 86.25 88 GLY A N 1
ATOM 648 C CA . GLY A 1 88 ? 11.834 -3.331 8.580 1.00 86.25 88 GLY A CA 1
ATOM 649 C C . GLY A 1 88 ? 11.177 -4.289 9.584 1.00 86.25 88 GLY A C 1
ATOM 650 O O . GLY A 1 88 ? 11.736 -5.350 9.850 1.00 86.25 88 GLY A O 1
ATOM 651 N N . THR A 1 89 ? 9.981 -3.975 10.093 1.00 92.62 89 THR A N 1
ATOM 652 C CA . THR A 1 89 ? 9.233 -4.842 11.016 1.00 92.62 89 THR A CA 1
ATOM 653 C C . THR A 1 89 ? 7.936 -5.321 10.374 1.00 92.62 89 THR A C 1
ATOM 655 O O . THR A 1 89 ? 7.219 -4.546 9.748 1.00 92.62 89 THR A O 1
ATOM 658 N N . VAL A 1 90 ? 7.631 -6.613 10.525 1.00 96.69 90 VAL A N 1
ATOM 659 C CA . VAL A 1 90 ? 6.318 -7.166 10.166 1.00 96.69 90 VAL A CA 1
ATOM 660 C C . VAL A 1 90 ? 5.361 -6.912 11.331 1.00 96.69 90 VAL A C 1
ATOM 662 O O . VAL A 1 90 ? 5.534 -7.487 12.405 1.00 96.69 90 VAL A O 1
ATOM 665 N N . THR A 1 91 ? 4.351 -6.070 11.122 1.00 96.12 91 THR A N 1
ATOM 666 C CA . THR A 1 91 ? 3.369 -5.699 12.152 1.00 96.12 91 THR A CA 1
ATOM 667 C C . THR A 1 91 ? 2.018 -6.364 11.883 1.00 96.12 91 THR A C 1
ATOM 669 O O . THR A 1 91 ? 1.437 -6.131 10.819 1.00 96.12 91 THR A O 1
ATOM 672 N N . PRO A 1 92 ? 1.481 -7.162 12.824 1.00 96.31 92 PRO A N 1
ATOM 673 C CA . PRO A 1 92 ? 0.141 -7.734 12.715 1.00 96.31 92 PRO A CA 1
ATOM 674 C C . PRO A 1 92 ? -0.968 -6.675 12.648 1.00 96.31 92 PRO A C 1
ATOM 676 O O . PRO A 1 92 ? -0.950 -5.682 13.377 1.00 96.31 92 PRO A O 1
ATOM 679 N N . VAL A 1 93 ? -1.974 -6.926 11.812 1.00 92.75 93 VAL A N 1
ATOM 680 C CA . VAL A 1 93 ? -3.189 -6.111 11.683 1.00 92.75 93 VAL A CA 1
ATOM 681 C C . VAL A 1 93 ? -4.286 -6.745 12.538 1.00 92.75 93 VAL A C 1
ATOM 683 O O . VAL A 1 93 ? -5.119 -7.518 12.056 1.00 92.75 93 VAL A O 1
ATOM 686 N N . GLY A 1 94 ? -4.250 -6.458 13.840 1.00 90.56 94 GLY A N 1
ATOM 687 C CA . GLY A 1 94 ? -5.150 -7.070 14.822 1.00 90.56 94 GLY A CA 1
ATOM 688 C C . GLY A 1 94 ? -5.096 -8.603 14.775 1.00 90.56 94 GLY A C 1
ATOM 689 O O . GLY A 1 94 ? -4.056 -9.182 14.470 1.00 90.56 94 GLY A O 1
ATOM 690 N N . ASP A 1 95 ? -6.238 -9.253 15.004 1.00 90.00 95 ASP A N 1
ATOM 691 C CA . ASP A 1 95 ? -6.370 -10.720 14.994 1.00 90.00 95 ASP A CA 1
ATOM 692 C C . ASP A 1 95 ? -6.855 -11.269 13.636 1.00 90.00 95 ASP A C 1
ATOM 694 O O . ASP A 1 95 ? -7.460 -12.336 13.551 1.00 90.00 95 ASP A O 1
ATOM 698 N N . THR A 1 96 ? -6.622 -10.533 12.544 1.00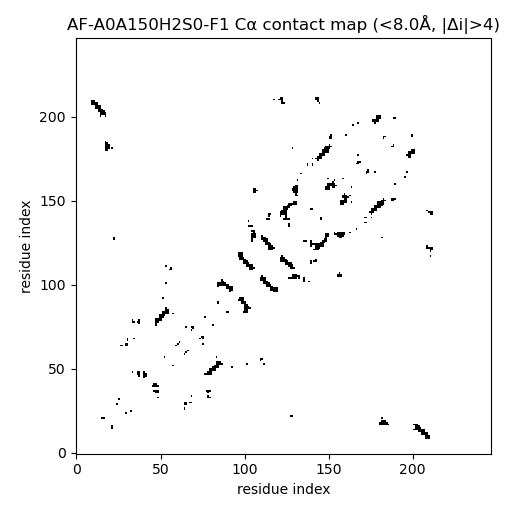 89.75 96 THR A N 1
ATOM 699 C CA . THR A 1 96 ? -7.129 -10.888 11.201 1.00 89.75 96 THR A CA 1
ATOM 700 C C . THR A 1 96 ? -6.307 -11.969 10.496 1.00 89.75 96 THR A C 1
ATOM 702 O O . THR A 1 96 ? -6.687 -12.443 9.428 1.00 89.75 96 THR A O 1
ATOM 705 N N . GLY A 1 97 ? -5.142 -12.319 11.048 1.00 92.69 97 GLY A N 1
ATOM 706 C CA . GLY A 1 97 ? -4.130 -13.111 10.354 1.00 92.69 97 GLY A CA 1
ATOM 707 C C . GLY A 1 97 ? -3.361 -12.326 9.286 1.00 92.69 97 GLY A C 1
ATOM 708 O O . GLY A 1 97 ? -2.472 -12.899 8.658 1.00 92.69 97 GLY A O 1
ATOM 709 N N . LEU A 1 98 ? -3.656 -11.038 9.077 1.00 94.75 98 LEU A N 1
ATOM 710 C CA . LEU A 1 98 ? -2.893 -10.167 8.187 1.00 94.75 98 LEU A CA 1
ATOM 711 C C . LEU A 1 98 ? -1.746 -9.478 8.933 1.00 94.75 98 LEU A C 1
ATOM 713 O O . LEU A 1 98 ? -1.848 -9.188 10.125 1.00 94.75 98 LEU A O 1
ATOM 717 N N . ALA A 1 99 ? -0.665 -9.172 8.221 1.00 96.31 99 ALA A N 1
ATOM 718 C CA . ALA A 1 99 ? 0.411 -8.318 8.718 1.00 96.31 99 ALA A CA 1
ATOM 719 C C . ALA A 1 99 ? 1.010 -7.469 7.590 1.00 96.31 99 ALA A C 1
ATOM 721 O O . ALA A 1 99 ? 0.898 -7.823 6.417 1.00 96.31 99 ALA A O 1
ATOM 722 N N . LEU A 1 100 ? 1.647 -6.352 7.935 1.00 96.75 100 LEU A N 1
ATOM 723 C CA . LEU A 1 100 ? 2.250 -5.416 6.985 1.00 96.75 100 LEU A CA 1
ATOM 724 C C . LEU A 1 100 ? 3.725 -5.194 7.306 1.00 96.75 100 LEU A C 1
ATOM 726 O O . LEU A 1 100 ? 4.090 -5.071 8.474 1.00 96.75 100 LEU A O 1
ATOM 730 N N . ARG A 1 101 ? 4.558 -5.080 6.269 1.00 97.50 101 ARG A N 1
ATOM 731 C CA . ARG A 1 101 ? 5.930 -4.570 6.375 1.00 97.50 101 ARG A CA 1
ATOM 732 C C . ARG A 1 101 ? 6.138 -3.449 5.354 1.00 97.50 101 ARG A C 1
ATOM 734 O O . ARG A 1 101 ? 6.150 -3.750 4.158 1.00 97.50 101 ARG A O 1
ATOM 741 N N . PRO A 1 102 ? 6.268 -2.188 5.791 1.00 97.06 102 PRO A N 1
ATOM 742 C CA . PRO A 1 102 ? 6.370 -1.051 4.894 1.00 97.06 102 PRO A CA 1
ATOM 743 C C . PRO A 1 102 ? 7.797 -0.840 4.390 1.00 97.06 102 PRO A C 1
ATOM 745 O O . PRO A 1 102 ? 8.774 -1.195 5.054 1.00 97.06 102 PRO A O 1
ATOM 748 N N . PHE A 1 103 ? 7.878 -0.224 3.215 1.00 96.44 103 PHE A N 1
ATOM 749 C CA . PHE A 1 103 ? 9.100 0.164 2.525 1.00 96.44 103 PHE A CA 1
ATOM 750 C C . PHE A 1 103 ? 8.922 1.565 1.959 1.00 96.44 103 PHE A C 1
ATOM 752 O O . PHE A 1 103 ? 7.870 1.873 1.402 1.00 96.44 103 PHE A O 1
ATOM 759 N N . ARG A 1 104 ? 9.935 2.420 2.109 1.00 96.06 104 ARG A N 1
ATOM 760 C CA . ARG A 1 104 ? 9.873 3.782 1.578 1.00 96.06 104 ARG A CA 1
ATOM 761 C C . ARG A 1 104 ? 9.772 3.738 0.053 1.00 96.06 104 ARG A C 1
ATOM 763 O O . ARG A 1 104 ? 10.573 3.068 -0.593 1.00 96.06 104 ARG A O 1
ATOM 770 N N . SER A 1 105 ? 8.808 4.467 -0.495 1.00 96.38 105 SER A N 1
ATOM 771 C CA . SER A 1 105 ? 8.650 4.647 -1.937 1.00 96.38 105 SER A CA 1
ATOM 772 C C . SER A 1 105 ? 9.463 5.834 -2.431 1.00 96.38 105 SER A C 1
ATOM 774 O O . SER A 1 105 ? 9.750 6.773 -1.679 1.00 96.38 105 SER A O 1
ATOM 776 N N . ARG A 1 106 ? 9.810 5.817 -3.718 1.00 96.75 106 ARG A N 1
ATOM 777 C CA . ARG A 1 106 ? 10.507 6.925 -4.367 1.00 96.75 106 ARG A CA 1
ATOM 778 C C . ARG A 1 106 ? 9.494 7.971 -4.826 1.00 96.75 106 ARG A C 1
ATOM 780 O O . ARG A 1 106 ? 9.006 7.917 -5.946 1.00 96.75 106 ARG A O 1
ATOM 787 N N . HIS A 1 107 ? 9.179 8.917 -3.954 1.00 95.19 107 HIS A N 1
ATOM 788 C CA . HIS A 1 107 ? 8.223 9.988 -4.225 1.00 95.19 107 HIS A CA 1
ATOM 789 C C . HIS A 1 107 ? 8.639 11.264 -3.475 1.00 95.19 107 HIS A C 1
ATOM 791 O O . HIS A 1 107 ? 9.346 11.175 -2.467 1.00 95.19 107 HIS A O 1
ATOM 797 N N . SER A 1 108 ? 8.243 12.448 -3.959 1.00 92.56 108 SER A N 1
ATOM 798 C CA . SER A 1 108 ? 8.569 13.719 -3.287 1.00 92.56 108 SER A CA 1
ATOM 799 C C . SER A 1 108 ? 7.869 13.847 -1.932 1.00 92.56 108 SER A C 1
ATOM 801 O O . SER A 1 108 ? 8.478 14.254 -0.943 1.00 92.56 108 SER A O 1
ATOM 803 N N . GLU A 1 109 ? 6.596 13.459 -1.876 1.00 90.69 109 GLU A N 1
ATOM 804 C CA . GLU A 1 109 ? 5.843 13.292 -0.633 1.00 90.69 109 GLU A CA 1
ATOM 805 C C . GLU A 1 109 ? 6.239 12.013 0.125 1.00 90.69 109 GLU A C 1
ATOM 807 O O . GLU A 1 109 ? 6.691 11.020 -0.451 1.00 90.69 109 GLU A O 1
ATOM 812 N N . THR A 1 110 ? 6.014 12.014 1.440 1.00 90.88 110 THR A N 1
ATOM 813 C CA . THR A 1 110 ? 6.178 10.838 2.304 1.00 90.88 110 THR A CA 1
ATOM 814 C C . THR A 1 110 ? 5.215 9.724 1.894 1.00 90.88 110 THR A C 1
ATOM 816 O O . THR A 1 110 ? 4.041 9.742 2.253 1.00 90.88 110 THR A O 1
ATOM 819 N N . CYS A 1 111 ? 5.733 8.738 1.159 1.00 92.44 111 CYS A N 1
ATOM 820 C CA . CYS A 1 111 ? 4.968 7.623 0.610 1.00 92.44 111 CYS A CA 1
ATOM 821 C C . CYS A 1 111 ? 5.667 6.284 0.886 1.00 92.44 111 CYS A C 1
ATOM 823 O O . CYS A 1 111 ? 6.899 6.201 0.881 1.00 92.44 111 CYS A O 1
ATOM 825 N N . TYR A 1 112 ? 4.877 5.244 1.160 1.00 95.25 112 TYR A N 1
ATOM 826 C CA . TYR A 1 112 ? 5.366 3.909 1.496 1.00 95.25 112 TYR A CA 1
ATOM 827 C C . TYR A 1 112 ? 4.579 2.842 0.745 1.00 95.25 112 TYR A C 1
ATOM 829 O O . TYR A 1 112 ? 3.354 2.770 0.844 1.00 95.25 112 TYR A O 1
ATOM 837 N N . GLY A 1 113 ? 5.310 1.965 0.071 1.00 95.75 113 GLY A N 1
ATOM 838 C CA . GLY A 1 113 ? 4.841 0.655 -0.332 1.00 95.75 113 GLY A CA 1
ATOM 839 C C . GLY A 1 113 ? 4.863 -0.317 0.847 1.00 95.75 113 GLY A C 1
ATOM 840 O O . GLY A 1 113 ? 5.323 0.003 1.946 1.00 95.75 113 GLY A O 1
ATOM 841 N N . ALA A 1 114 ? 4.376 -1.534 0.635 1.00 96.81 114 ALA A N 1
ATOM 842 C CA . ALA A 1 114 ? 4.393 -2.572 1.657 1.00 96.81 114 ALA A CA 1
ATOM 843 C C . ALA A 1 114 ? 4.341 -3.983 1.071 1.00 96.81 114 ALA A C 1
ATOM 845 O O . ALA A 1 114 ? 3.798 -4.211 -0.012 1.00 96.81 114 ALA A O 1
ATOM 846 N N . VAL A 1 115 ? 4.837 -4.944 1.851 1.00 97.44 115 VAL A N 1
ATOM 847 C CA . VAL A 1 115 ? 4.470 -6.356 1.708 1.00 97.44 115 VAL A CA 1
ATOM 848 C C . VAL A 1 115 ? 3.336 -6.666 2.682 1.00 97.44 115 VAL A C 1
ATOM 850 O O . VAL A 1 115 ? 3.457 -6.432 3.887 1.00 97.44 115 VAL A O 1
ATOM 853 N N . LEU A 1 116 ? 2.237 -7.194 2.149 1.00 96.88 116 LEU A N 1
ATOM 854 C CA . LEU A 1 116 ? 1.132 -7.773 2.900 1.00 96.88 116 LEU A CA 1
ATOM 855 C C . LEU A 1 116 ? 1.390 -9.263 3.104 1.00 96.88 116 LEU A C 1
ATOM 857 O O . LEU A 1 116 ? 1.662 -10.004 2.155 1.00 96.88 116 LEU A O 1
ATOM 861 N N . TYR A 1 117 ? 1.226 -9.691 4.345 1.00 96.38 117 TYR A N 1
ATOM 862 C CA . TYR A 1 117 ? 1.303 -11.074 4.774 1.00 96.38 117 TYR A CA 1
ATOM 863 C C . TYR A 1 117 ? -0.085 -11.573 5.150 1.00 96.38 117 TYR A C 1
ATOM 865 O O . TYR A 1 117 ? -0.875 -10.834 5.734 1.00 96.38 117 TYR A O 1
ATOM 873 N N . HIS A 1 118 ? -0.354 -12.842 4.870 1.00 94.94 118 HIS A N 1
ATOM 874 C CA . HIS A 1 118 ? -1.505 -13.576 5.373 1.00 94.94 118 HIS A CA 1
ATOM 875 C C . HIS A 1 118 ? -1.006 -14.860 6.034 1.00 94.94 118 HIS A C 1
ATOM 877 O O . HIS A 1 118 ? -0.301 -15.653 5.410 1.00 94.94 118 HIS A O 1
ATOM 883 N N . GLN A 1 119 ? -1.326 -15.031 7.316 1.00 94.50 119 GLN A N 1
ATOM 884 C CA . GLN A 1 119 ? -0.901 -16.159 8.150 1.00 94.50 119 GLN A CA 1
ATOM 885 C C . GLN A 1 119 ? 0.622 -16.383 8.103 1.00 94.50 119 GLN A C 1
ATOM 887 O O . GLN A 1 119 ? 1.110 -17.499 7.959 1.00 94.50 119 GLN A O 1
ATOM 892 N N . GLY A 1 120 ? 1.385 -15.287 8.178 1.00 94.69 120 GLY A N 1
ATOM 893 C CA . GLY A 1 120 ? 2.852 -15.298 8.147 1.00 94.69 120 GLY A CA 1
ATOM 894 C C . GLY A 1 120 ? 3.479 -15.450 6.757 1.00 94.69 120 GLY A C 1
ATOM 895 O O . GLY A 1 120 ? 4.688 -15.287 6.635 1.00 94.69 120 GLY A O 1
ATOM 896 N N . SER A 1 121 ? 2.689 -15.695 5.707 1.00 95.88 121 SER A N 1
ATOM 897 C CA . SER A 1 121 ? 3.191 -15.826 4.334 1.00 95.88 121 SER A CA 1
ATOM 898 C C . SER A 1 121 ? 2.984 -14.542 3.524 1.00 95.88 121 SER A C 1
ATOM 900 O O . SER A 1 121 ? 1.889 -13.980 3.579 1.00 95.88 121 SER A O 1
ATOM 902 N N . PRO A 1 122 ? 3.972 -14.074 2.741 1.00 96.81 122 PRO A N 1
ATOM 903 C CA . PRO A 1 122 ? 3.823 -12.901 1.886 1.00 96.81 122 PRO A CA 1
ATOM 904 C C . PRO A 1 122 ? 2.876 -13.214 0.720 1.00 96.81 122 PRO A C 1
ATOM 906 O O . PRO A 1 122 ? 3.015 -14.230 0.035 1.00 96.81 122 PRO A O 1
ATOM 909 N N . VAL A 1 123 ? 1.907 -12.332 0.483 1.00 96.44 123 VAL A N 1
ATOM 910 C CA . VAL A 1 123 ? 0.858 -12.539 -0.532 1.00 96.44 123 VAL A CA 1
ATOM 911 C C . VAL A 1 123 ? 0.764 -11.412 -1.557 1.00 96.44 123 VAL A C 1
ATOM 913 O O . VAL A 1 123 ? 0.385 -11.669 -2.698 1.00 96.44 123 VAL A O 1
ATOM 916 N N . LEU A 1 124 ? 1.145 -10.186 -1.191 1.00 97.56 124 LEU A N 1
ATOM 917 C CA . LEU A 1 124 ? 1.125 -9.024 -2.082 1.00 97.56 124 LEU A CA 1
ATOM 918 C C . LEU A 1 124 ? 2.275 -8.073 -1.742 1.00 97.56 124 LEU A C 1
ATOM 920 O O . LEU A 1 124 ? 2.418 -7.685 -0.590 1.00 97.56 124 LEU A O 1
ATOM 924 N N . GLY A 1 125 ? 3.053 -7.668 -2.741 1.00 97.50 125 GLY A N 1
ATOM 925 C CA . GLY A 1 125 ? 3.959 -6.523 -2.664 1.00 97.50 125 GLY A CA 1
ATOM 926 C C . GLY A 1 125 ? 3.346 -5.350 -3.418 1.00 97.50 125 GLY A C 1
ATOM 927 O O . GLY A 1 125 ? 2.840 -5.532 -4.522 1.00 97.50 125 GLY A O 1
ATOM 928 N N . TRP A 1 126 ? 3.348 -4.157 -2.837 1.00 97.00 126 TRP A N 1
ATOM 929 C CA . TRP A 1 126 ? 2.733 -2.968 -3.425 1.00 97.00 126 TRP A CA 1
ATOM 930 C C . TRP A 1 126 ? 3.651 -1.762 -3.272 1.00 97.00 126 TRP A C 1
ATOM 932 O O . TRP A 1 126 ? 4.179 -1.540 -2.189 1.00 97.00 126 TRP A O 1
ATOM 942 N N . THR A 1 127 ? 3.844 -0.984 -4.337 1.00 96.50 127 THR A N 1
ATOM 943 C CA . THR A 1 127 ? 4.760 0.172 -4.338 1.00 96.50 127 THR A CA 1
ATOM 944 C C . THR A 1 127 ? 4.146 1.459 -3.805 1.00 96.50 127 THR A C 1
ATOM 946 O O . THR A 1 127 ? 4.889 2.410 -3.587 1.00 96.50 127 THR A O 1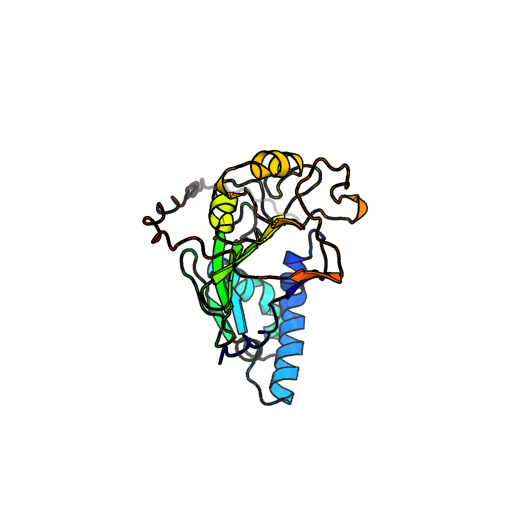
ATOM 949 N N . ALA A 1 128 ? 2.818 1.528 -3.647 1.00 93.62 128 ALA A N 1
ATOM 950 C CA . ALA A 1 128 ? 2.101 2.807 -3.647 1.00 93.62 128 ALA A CA 1
ATOM 951 C C . ALA A 1 128 ? 2.524 3.656 -4.861 1.00 93.62 128 ALA A C 1
ATOM 953 O O . ALA A 1 128 ? 2.832 3.077 -5.903 1.00 93.62 128 ALA A O 1
ATOM 954 N N . ASP A 1 129 ? 2.532 4.978 -4.734 1.00 93.69 129 ASP A N 1
ATOM 955 C CA . ASP A 1 129 ? 3.003 5.891 -5.773 1.00 93.69 129 ASP A CA 1
ATOM 956 C C . ASP A 1 129 ? 4.534 5.984 -5.677 1.00 93.69 129 ASP A C 1
ATOM 958 O O . ASP A 1 129 ? 5.077 6.326 -4.621 1.00 93.69 129 ASP A O 1
ATOM 962 N N . SER A 1 130 ? 5.237 5.587 -6.742 1.00 96.50 130 SER A N 1
ATOM 963 C CA . SER A 1 130 ? 6.696 5.472 -6.720 1.00 96.50 130 SER A CA 1
ATOM 964 C C . SER A 1 130 ? 7.325 5.590 -8.103 1.00 96.50 130 SER A C 1
ATOM 966 O O . SER A 1 130 ? 6.950 4.895 -9.049 1.00 96.50 130 SER A O 1
ATOM 968 N N . GLY A 1 131 ? 8.397 6.376 -8.177 1.00 97.38 131 GLY A N 1
ATOM 969 C CA . GLY A 1 131 ? 9.364 6.358 -9.261 1.00 97.38 131 GLY A CA 1
ATOM 970 C C . GLY A 1 131 ? 10.097 5.023 -9.324 1.00 97.38 131 GLY A C 1
ATOM 971 O O . GLY A 1 131 ? 10.002 4.191 -8.415 1.00 97.38 131 GLY A O 1
ATOM 972 N N . TYR A 1 132 ? 10.879 4.836 -10.388 1.00 97.69 132 TYR A N 1
ATOM 973 C CA . TYR A 1 132 ? 11.717 3.651 -10.535 1.00 97.69 132 TYR A CA 1
ATOM 974 C C . TYR A 1 132 ? 12.698 3.499 -9.368 1.00 97.69 132 TYR A C 1
ATOM 976 O O . TYR A 1 132 ? 13.577 4.346 -9.157 1.00 97.69 132 TYR A O 1
ATOM 984 N N . ASP A 1 133 ? 12.571 2.384 -8.651 1.00 97.50 133 ASP A N 1
ATOM 985 C CA . ASP A 1 133 ? 13.460 1.990 -7.565 1.00 97.50 133 ASP A CA 1
ATOM 986 C C . ASP A 1 133 ? 13.636 0.466 -7.557 1.00 97.50 133 ASP A C 1
ATOM 988 O O . ASP A 1 133 ? 12.761 -0.294 -7.144 1.00 97.50 133 ASP A O 1
ATOM 992 N N . GLU A 1 134 ? 14.794 0.016 -8.039 1.00 96.50 134 GLU A N 1
ATOM 993 C CA . GLU A 1 134 ? 15.115 -1.407 -8.133 1.00 96.50 134 GLU A CA 1
ATOM 994 C C . GLU A 1 134 ? 15.196 -2.089 -6.759 1.00 96.50 134 GLU A C 1
ATOM 996 O O . GLU A 1 134 ? 14.756 -3.229 -6.618 1.00 96.50 134 GLU A O 1
ATOM 1001 N N . GLY A 1 135 ? 15.699 -1.385 -5.738 1.00 96.81 135 GLY A N 1
ATOM 1002 C CA . GLY A 1 135 ? 15.813 -1.925 -4.383 1.00 96.81 135 GLY A CA 1
ATOM 1003 C C . GLY A 1 135 ? 14.443 -2.134 -3.743 1.00 96.81 135 GLY A C 1
ATOM 1004 O O . GLY A 1 135 ? 14.207 -3.158 -3.097 1.00 96.81 135 GLY A O 1
ATOM 1005 N N . LEU A 1 136 ? 13.506 -1.213 -3.985 1.00 97.19 136 LEU A N 1
ATOM 1006 C CA . LEU A 1 136 ? 12.110 -1.389 -3.593 1.00 97.19 136 LEU A CA 1
ATOM 1007 C C . LEU A 1 136 ? 11.488 -2.605 -4.292 1.00 97.19 136 LEU A C 1
ATOM 1009 O O . LEU A 1 136 ? 10.853 -3.429 -3.635 1.00 97.19 136 LEU A O 1
ATOM 1013 N N . TYR A 1 137 ? 11.677 -2.755 -5.605 1.00 97.56 137 TYR A N 1
ATOM 1014 C CA . TYR A 1 137 ? 11.116 -3.889 -6.347 1.00 97.56 137 TYR A CA 1
ATOM 1015 C C . TYR A 1 137 ? 11.669 -5.232 -5.874 1.00 97.56 137 TYR A C 1
ATOM 1017 O O . TYR A 1 137 ? 10.899 -6.182 -5.724 1.00 97.56 137 TYR A O 1
ATOM 1025 N N . GLU A 1 138 ? 12.970 -5.311 -5.594 1.00 97.38 138 GLU A N 1
ATOM 1026 C CA . GLU A 1 138 ? 13.587 -6.499 -5.007 1.00 97.38 138 GLU A CA 1
ATOM 1027 C C . GLU A 1 138 ? 12.985 -6.810 -3.631 1.00 97.38 138 GLU A C 1
ATOM 1029 O O . GLU A 1 138 ? 12.549 -7.939 -3.394 1.00 97.38 138 GLU A O 1
ATOM 1034 N N . ALA A 1 139 ? 12.852 -5.814 -2.753 1.00 96.81 139 ALA A N 1
ATOM 1035 C CA . ALA A 1 139 ? 12.272 -6.002 -1.424 1.00 96.81 139 ALA A CA 1
ATOM 1036 C C . ALA A 1 139 ? 10.801 -6.462 -1.464 1.00 96.81 139 ALA A C 1
ATOM 1038 O O . ALA A 1 139 ? 10.390 -7.327 -0.686 1.00 96.81 139 ALA A O 1
ATOM 1039 N N . LEU A 1 140 ? 10.004 -5.916 -2.387 1.00 97.06 140 LEU A N 1
ATOM 1040 C CA . LEU A 1 140 ? 8.601 -6.298 -2.573 1.00 97.06 140 LEU A CA 1
ATOM 1041 C C . LEU A 1 140 ? 8.448 -7.677 -3.229 1.00 97.06 140 LEU A C 1
ATOM 1043 O O . LEU A 1 140 ? 7.434 -8.345 -3.011 1.00 97.06 140 LEU A O 1
ATOM 1047 N N . SER A 1 141 ? 9.453 -8.128 -3.988 1.00 96.88 141 SER A N 1
ATOM 1048 C CA . SER A 1 141 ? 9.444 -9.409 -4.709 1.00 96.88 141 SER A CA 1
ATOM 1049 C C . SER A 1 141 ? 9.400 -10.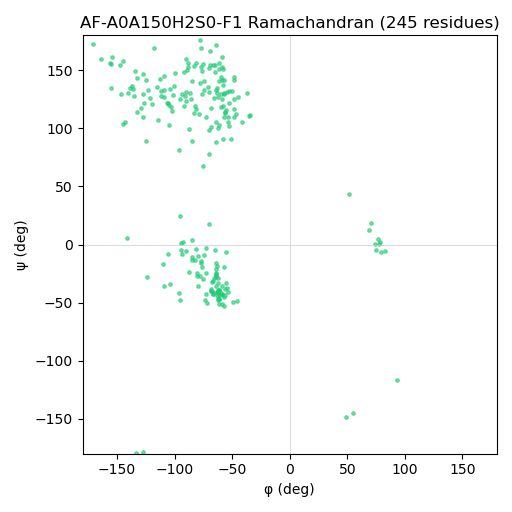647 -3.815 1.00 96.88 141 SER A C 1
ATOM 1051 O O . SER A 1 141 ? 9.224 -11.756 -4.318 1.00 96.88 141 SER A O 1
ATOM 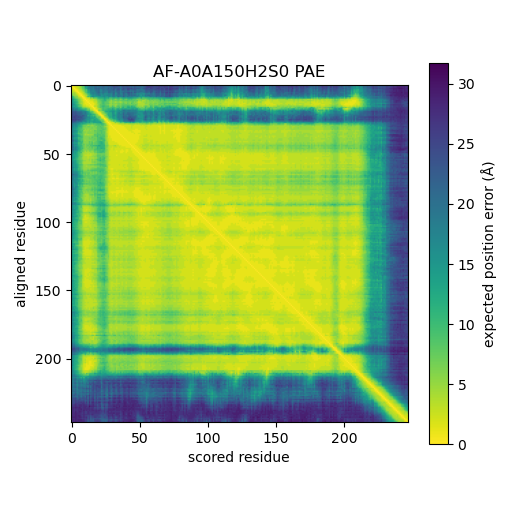1053 N N . GLU A 1 142 ? 9.477 -10.489 -2.492 1.00 96.12 142 GLU A N 1
ATOM 1054 C CA . GLU A 1 142 ? 9.162 -11.560 -1.547 1.00 96.12 142 GLU A CA 1
ATOM 1055 C C . GLU A 1 142 ? 7.754 -12.135 -1.809 1.00 96.12 142 GLU A C 1
ATOM 1057 O O . GLU A 1 142 ? 7.549 -13.350 -1.785 1.00 96.12 142 GLU A O 1
ATOM 1062 N N . ALA A 1 143 ? 6.795 -11.277 -2.171 1.00 96.56 143 ALA A N 1
ATOM 1063 C CA . ALA A 1 143 ? 5.438 -11.683 -2.508 1.00 96.56 143 ALA A CA 1
ATOM 1064 C C . ALA A 1 143 ? 5.326 -12.300 -3.919 1.00 96.56 143 ALA A C 1
ATOM 1066 O O . ALA A 1 143 ? 6.109 -11.980 -4.817 1.00 96.56 143 ALA A O 1
ATOM 1067 N N . PRO A 1 144 ? 4.348 -13.192 -4.163 1.00 95.75 144 PRO A N 1
ATOM 1068 C CA . PRO A 1 144 ? 4.093 -13.776 -5.485 1.00 95.75 144 PRO A CA 1
ATOM 1069 C C . PRO A 1 144 ? 3.341 -12.832 -6.435 1.00 95.75 144 PRO A C 1
ATOM 1071 O O . PRO A 1 144 ? 3.472 -12.956 -7.656 1.00 95.75 144 PRO A O 1
ATOM 1074 N N . VAL A 1 145 ? 2.547 -11.909 -5.888 1.00 96.12 145 VAL A N 1
ATOM 1075 C CA . VAL A 1 145 ? 1.797 -10.893 -6.632 1.00 96.12 145 VAL A CA 1
ATOM 1076 C C . VAL A 1 145 ? 2.388 -9.531 -6.311 1.00 96.12 145 VAL A C 1
ATOM 1078 O O . VAL A 1 145 ? 2.589 -9.204 -5.143 1.00 96.12 145 VAL A O 1
ATOM 1081 N N . LEU A 1 146 ? 2.644 -8.740 -7.347 1.00 97.06 146 LEU A N 1
ATOM 1082 C CA . LEU A 1 146 ? 3.178 -7.392 -7.230 1.00 97.06 146 LEU A CA 1
ATOM 1083 C C . LEU A 1 146 ? 2.216 -6.402 -7.866 1.00 97.06 146 LEU A C 1
ATOM 1085 O O . LEU A 1 146 ? 1.848 -6.572 -9.024 1.00 97.06 146 LEU A O 1
ATOM 1089 N N . LEU A 1 147 ? 1.824 -5.379 -7.118 1.00 96.62 147 LEU A N 1
ATOM 1090 C CA . LEU A 1 147 ? 1.049 -4.247 -7.600 1.00 96.62 147 LEU A CA 1
ATOM 1091 C C . LEU A 1 147 ? 1.988 -3.045 -7.719 1.00 96.62 147 LEU A C 1
ATOM 1093 O O . LEU A 1 147 ? 2.373 -2.456 -6.711 1.00 96.62 147 LEU A O 1
ATOM 1097 N N . LEU A 1 148 ? 2.395 -2.723 -8.941 1.00 96.25 148 LEU A N 1
ATOM 1098 C CA . LEU A 1 148 ? 3.414 -1.714 -9.219 1.00 96.25 148 LEU A CA 1
ATOM 1099 C C . LEU A 1 148 ? 2.770 -0.478 -9.845 1.00 96.25 148 LEU A C 1
ATOM 1101 O O . LEU A 1 148 ? 1.963 -0.595 -10.768 1.00 96.25 148 LEU A O 1
ATOM 1105 N N . ASP A 1 149 ? 3.119 0.695 -9.337 1.00 96.00 149 ASP A N 1
ATOM 1106 C CA . ASP A 1 149 ? 2.768 1.975 -9.942 1.00 96.00 149 ASP A CA 1
ATOM 1107 C C . ASP A 1 149 ? 3.615 2.232 -11.185 1.00 96.00 149 ASP A C 1
ATOM 1109 O O . ASP A 1 149 ? 4.829 2.033 -11.169 1.00 96.00 149 ASP A O 1
ATOM 1113 N N . ALA A 1 150 ? 2.960 2.648 -12.267 1.00 95.50 150 ALA A N 1
ATOM 1114 C CA . ALA A 1 150 ? 3.644 3.201 -13.420 1.00 95.50 150 ALA A CA 1
ATOM 1115 C C . ALA A 1 150 ? 2.725 3.963 -14.361 1.00 95.50 150 ALA A C 1
ATOM 1117 O O . ALA A 1 150 ? 1.524 3.715 -14.439 1.00 95.50 150 ALA A O 1
ATOM 1118 N N . ARG A 1 151 ? 3.343 4.822 -15.168 1.00 95.12 151 ARG A N 1
ATOM 1119 C CA . ARG A 1 151 ? 2.739 5.672 -16.193 1.00 95.12 151 ARG A CA 1
ATOM 1120 C C . ARG A 1 151 ? 3.279 5.319 -17.578 1.00 95.12 151 ARG A C 1
ATOM 1122 O O . ARG A 1 151 ? 4.300 4.648 -17.729 1.00 95.12 151 ARG A O 1
ATOM 1129 N N . ALA A 1 152 ? 2.628 5.870 -18.603 1.00 93.88 152 ALA A N 1
ATOM 1130 C CA . ALA A 1 152 ? 3.084 5.759 -19.988 1.00 93.88 152 ALA A CA 1
ATOM 1131 C C . ALA A 1 152 ? 4.522 6.264 -20.194 1.00 93.88 152 ALA A C 1
ATOM 1133 O O . ALA A 1 152 ? 5.275 5.664 -20.955 1.00 93.88 152 ALA A O 1
ATOM 1134 N N . ALA A 1 153 ? 4.896 7.342 -19.503 1.00 94.94 153 ALA A N 1
ATOM 1135 C CA . ALA A 1 153 ? 6.263 7.837 -19.424 1.00 94.94 153 ALA A CA 1
ATOM 1136 C C . ALA A 1 153 ? 6.640 8.003 -17.950 1.00 94.94 153 ALA A C 1
ATOM 1138 O O . ALA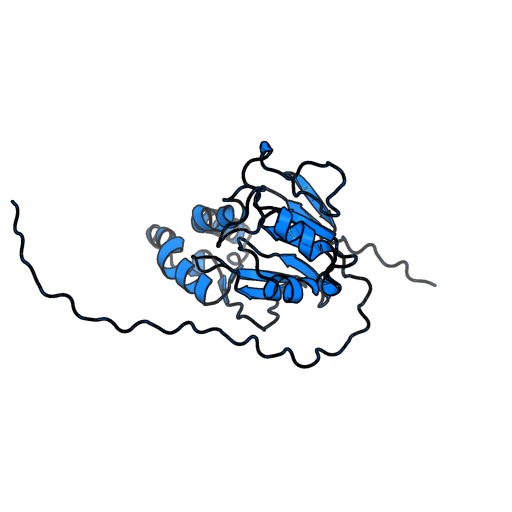 A 1 153 ? 5.883 8.620 -17.198 1.00 94.94 153 ALA A O 1
ATOM 1139 N N . GLY A 1 154 ? 7.787 7.449 -17.561 1.00 95.62 154 GLY A N 1
ATOM 1140 C CA . GLY A 1 154 ? 8.292 7.560 -16.197 1.00 95.62 154 GLY A CA 1
ATOM 1141 C C . GLY A 1 154 ? 8.683 8.990 -15.825 1.00 95.62 154 GLY A C 1
ATOM 1142 O O . GLY A 1 154 ? 9.032 9.813 -16.675 1.00 95.62 154 GLY A O 1
ATOM 1143 N N . THR A 1 155 ? 8.631 9.270 -14.531 1.00 96.38 155 THR A N 1
ATOM 1144 C CA . THR A 1 155 ? 9.085 10.495 -13.876 1.00 96.38 155 THR A CA 1
ATOM 1145 C C . THR A 1 155 ? 9.910 10.129 -12.638 1.00 96.38 155 THR A C 1
ATOM 1147 O O . THR A 1 155 ? 10.110 8.957 -12.322 1.00 96.38 155 THR A O 1
ATOM 1150 N N . GLU A 1 156 ? 10.394 11.130 -11.903 1.00 96.75 156 GLU A N 1
ATOM 1151 C CA . GLU A 1 156 ? 11.061 10.886 -10.617 1.00 96.75 156 GLU A CA 1
ATOM 1152 C C . GLU A 1 156 ? 10.125 10.282 -9.555 1.00 96.75 156 GLU A C 1
ATOM 1154 O O . GLU A 1 156 ? 10.607 9.662 -8.610 1.00 96.75 156 GLU A O 1
ATOM 1159 N N . GLU A 1 157 ? 8.811 10.441 -9.733 1.00 95.56 157 GLU A N 1
ATOM 1160 C CA . GLU A 1 157 ? 7.757 10.087 -8.773 1.00 95.56 157 GLU A CA 1
ATOM 1161 C C . GLU A 1 157 ? 6.902 8.895 -9.210 1.00 95.56 157 GLU A C 1
ATOM 1163 O O . GLU A 1 157 ? 6.217 8.308 -8.380 1.00 95.56 157 GLU A O 1
ATOM 1168 N N . HIS A 1 158 ? 6.945 8.524 -10.493 1.00 96.81 158 HIS A N 1
ATOM 1169 C CA . HIS A 1 158 ? 6.198 7.396 -11.046 1.00 96.81 158 HIS A CA 1
ATOM 1170 C C . HIS A 1 158 ? 7.048 6.632 -12.059 1.00 96.81 158 HIS A C 1
ATOM 1172 O O . HIS A 1 158 ? 7.594 7.237 -12.978 1.00 96.81 158 HIS A O 1
ATOM 1178 N N . ALA A 1 159 ? 7.145 5.310 -11.948 1.00 97.06 159 ALA A N 1
ATOM 1179 C CA . ALA A 1 159 ? 7.891 4.518 -12.922 1.00 97.06 159 ALA A CA 1
ATOM 1180 C C . ALA A 1 159 ? 7.260 4.565 -14.328 1.00 97.06 159 ALA A C 1
ATOM 1182 O O . ALA A 1 159 ? 6.059 4.780 -14.496 1.00 97.06 159 ALA A O 1
ATOM 1183 N N . GLY A 1 160 ? 8.068 4.356 -15.363 1.00 96.12 160 GLY A N 1
ATOM 1184 C CA . GLY A 1 160 ? 7.611 4.181 -16.741 1.00 96.12 160 GLY A CA 1
ATOM 1185 C C . GLY A 1 160 ? 7.296 2.722 -17.076 1.00 96.12 160 GLY A C 1
ATOM 1186 O O . GLY A 1 160 ? 7.897 1.794 -16.526 1.00 96.12 160 GLY A O 1
ATOM 1187 N N . PHE A 1 161 ? 6.388 2.493 -18.029 1.00 94.69 161 PHE A N 1
ATOM 1188 C CA . PHE A 1 161 ? 6.132 1.142 -18.551 1.00 94.69 161 PHE A CA 1
ATOM 1189 C C . PHE A 1 161 ? 7.388 0.495 -19.155 1.00 94.69 161 PHE A C 1
ATOM 1191 O O . PHE A 1 161 ? 7.597 -0.703 -18.986 1.00 94.69 161 PHE A O 1
ATOM 1198 N N . ASP A 1 162 ? 8.252 1.276 -19.802 1.00 93.88 162 ASP A N 1
ATOM 1199 C CA . ASP A 1 162 ? 9.530 0.818 -20.355 1.00 93.88 162 ASP A CA 1
ATOM 1200 C C . ASP A 1 162 ? 10.531 0.404 -19.263 1.00 93.88 162 ASP A C 1
ATOM 1202 O O . ASP A 1 162 ? 11.348 -0.500 -19.447 1.00 93.88 162 ASP A O 1
ATOM 1206 N N . GLU A 1 163 ? 10.475 1.038 -18.096 1.00 95.25 163 GLU A N 1
ATOM 1207 C CA . GLU A 1 163 ? 11.295 0.669 -16.944 1.00 95.25 163 GLU A CA 1
ATOM 1208 C C . GLU A 1 163 ? 10.815 -0.644 -16.319 1.00 95.25 163 GLU A C 1
ATOM 1210 O O . GLU A 1 163 ? 11.625 -1.532 -16.046 1.00 95.25 163 GLU A O 1
ATOM 1215 N N . LEU A 1 164 ? 9.496 -0.807 -16.187 1.00 93.25 164 LEU A N 1
ATOM 1216 C CA . LEU A 1 164 ? 8.867 -2.056 -15.760 1.00 93.25 164 LEU A CA 1
ATOM 1217 C C . LEU A 1 164 ? 9.180 -3.231 -16.703 1.00 93.25 164 LEU A C 1
ATOM 1219 O O . LEU A 1 164 ? 9.472 -4.337 -16.249 1.00 93.25 164 LEU A O 1
ATOM 1223 N N . GLU A 1 165 ? 9.158 -2.998 -18.018 1.00 91.00 165 GLU A N 1
ATOM 1224 C CA . GLU A 1 165 ? 9.541 -3.994 -19.029 1.00 91.00 165 GLU A CA 1
ATOM 1225 C C . GLU A 1 165 ? 10.955 -4.524 -18.820 1.00 91.00 165 GLU A C 1
ATOM 1227 O O . GLU A 1 165 ?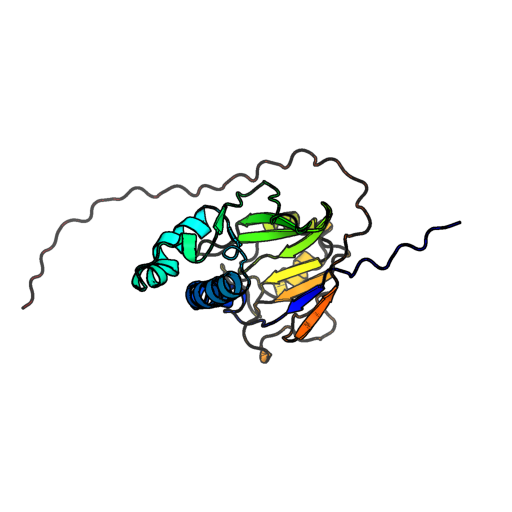 11.202 -5.733 -18.907 1.00 91.00 165 GLU A O 1
ATOM 1232 N N . ARG A 1 166 ? 11.892 -3.616 -18.526 1.00 90.12 166 ARG A N 1
ATOM 1233 C CA . ARG A 1 166 ? 13.290 -3.974 -18.281 1.00 90.12 166 ARG A CA 1
ATOM 1234 C C . ARG A 1 166 ? 13.421 -4.864 -17.050 1.00 90.12 166 ARG A C 1
ATOM 1236 O O . ARG A 1 166 ? 14.134 -5.867 -17.111 1.00 90.12 166 ARG A O 1
ATOM 1243 N N . ILE A 1 167 ? 12.712 -4.545 -15.967 1.00 90.25 167 ILE A N 1
ATOM 1244 C CA . ILE A 1 167 ? 12.852 -5.287 -14.708 1.00 90.25 167 ILE A CA 1
ATOM 1245 C C . ILE A 1 167 ? 12.068 -6.593 -14.674 1.00 90.25 167 ILE A C 1
ATOM 1247 O O . ILE A 1 167 ? 12.473 -7.505 -13.962 1.00 90.25 167 ILE A O 1
ATOM 1251 N N . ALA A 1 168 ? 10.995 -6.745 -15.457 1.00 89.31 168 ALA A N 1
ATOM 1252 C CA . ALA A 1 168 ? 10.162 -7.953 -15.445 1.00 89.31 168 ALA A CA 1
ATOM 1253 C C . ALA A 1 168 ? 10.952 -9.250 -15.736 1.00 89.31 168 ALA A C 1
ATOM 1255 O O . ALA A 1 168 ? 10.506 -10.347 -15.402 1.00 89.31 168 ALA A O 1
ATOM 1256 N N . ASN A 1 169 ? 12.140 -9.129 -16.338 1.00 87.06 169 ASN A N 1
ATOM 1257 C CA . ASN A 1 169 ? 13.045 -10.239 -16.635 1.00 87.06 169 ASN A CA 1
ATOM 1258 C C . ASN A 1 169 ? 14.121 -10.491 -15.563 1.00 87.06 169 ASN A C 1
ATOM 1260 O O . ASN A 1 169 ? 14.879 -11.464 -15.679 1.00 87.06 169 ASN A O 1
ATOM 1264 N N . LEU A 1 170 ? 14.207 -9.642 -14.535 1.00 91.50 170 LEU A N 1
ATOM 1265 C CA . LEU A 1 170 ? 15.175 -9.787 -13.453 1.00 91.50 170 LEU A CA 1
ATOM 1266 C C . LEU A 1 170 ? 14.909 -11.064 -12.644 1.00 91.50 170 LEU A C 1
ATOM 1268 O O . LEU A 1 170 ? 13.757 -11.492 -12.516 1.00 91.50 170 LEU A O 1
ATOM 1272 N N . PRO A 1 171 ? 15.961 -11.700 -12.090 1.00 94.00 171 PRO A N 1
ATOM 1273 C CA . PRO A 1 171 ? 15.830 -12.988 -11.413 1.00 94.00 171 PRO A CA 1
ATOM 1274 C C . PRO A 1 171 ? 14.774 -13.007 -10.304 1.00 94.00 171 PRO A C 1
ATOM 1276 O O . PRO A 1 171 ? 14.017 -13.970 -10.222 1.00 94.00 171 PRO A O 1
ATOM 1279 N N . TYR A 1 172 ? 14.684 -11.942 -9.502 1.00 92.69 172 TYR A N 1
ATOM 1280 C CA . TYR A 1 172 ? 13.761 -11.856 -8.368 1.00 92.69 172 TYR A CA 1
ATOM 1281 C C . TYR A 1 172 ? 12.298 -11.586 -8.779 1.00 92.69 172 TYR A C 1
ATOM 1283 O O . TYR A 1 172 ? 11.376 -11.918 -8.035 1.00 92.69 172 TYR A O 1
ATOM 1291 N N . LEU A 1 173 ? 12.055 -11.076 -9.995 1.00 93.25 173 LEU A N 1
ATOM 1292 C CA . LEU A 1 173 ? 10.706 -10.894 -10.559 1.00 93.25 173 LEU A CA 1
ATOM 1293 C C . LEU A 1 173 ? 10.240 -12.068 -11.426 1.00 93.25 173 LEU A C 1
ATOM 1295 O O . LEU A 1 173 ? 9.071 -12.141 -11.817 1.00 93.25 173 LEU A O 1
ATOM 1299 N N . ARG A 1 174 ? 11.123 -13.026 -11.715 1.00 90.50 174 ARG A N 1
ATOM 1300 C CA . ARG A 1 174 ? 10.791 -14.166 -12.565 1.00 90.50 174 ARG A CA 1
ATOM 1301 C C . ARG A 1 174 ? 9.682 -15.014 -11.940 1.00 90.50 174 ARG A C 1
ATOM 1303 O O . ARG A 1 174 ? 9.793 -15.488 -10.815 1.00 90.50 174 ARG A O 1
ATOM 1310 N N . GLY A 1 175 ? 8.622 -15.251 -12.712 1.00 89.38 175 GLY A N 1
ATOM 1311 C CA . GLY A 1 175 ? 7.473 -16.057 -12.282 1.00 89.38 175 GLY A CA 1
ATOM 1312 C C . GLY A 1 175 ? 6.508 -15.331 -11.340 1.00 89.38 175 GLY A C 1
ATOM 1313 O O . GLY A 1 175 ? 5.503 -15.920 -10.944 1.00 89.38 175 GLY A O 1
ATOM 1314 N N . LYS A 1 176 ? 6.772 -14.062 -11.005 1.00 93.06 176 LYS A N 1
ATOM 1315 C CA . LYS A 1 176 ? 5.853 -13.223 -10.235 1.00 93.06 176 LYS A CA 1
ATOM 1316 C C . LYS A 1 176 ? 4.709 -12.738 -11.118 1.00 93.06 176 LYS A C 1
ATOM 1318 O O . LYS A 1 176 ? 4.874 -12.513 -12.317 1.00 93.06 176 LYS A O 1
ATOM 1323 N N . ARG A 1 177 ? 3.535 -12.543 -10.518 1.00 94.44 177 ARG A N 1
ATOM 1324 C CA . ARG A 1 177 ? 2.405 -11.889 -11.184 1.00 94.44 177 ARG A CA 1
ATOM 1325 C C . ARG A 1 177 ? 2.520 -10.385 -10.978 1.00 94.44 177 ARG A C 1
ATOM 1327 O O . ARG A 1 177 ? 2.137 -9.884 -9.925 1.00 94.44 177 ARG A O 1
ATOM 1334 N N . ILE A 1 178 ? 3.033 -9.684 -11.982 1.00 94.88 178 ILE A N 1
ATOM 1335 C CA . ILE A 1 178 ? 3.128 -8.223 -11.971 1.00 94.88 178 ILE A CA 1
ATOM 1336 C C . ILE A 1 178 ? 1.814 -7.630 -12.478 1.00 94.88 178 ILE A C 1
ATOM 1338 O O . ILE A 1 178 ? 1.353 -7.966 -13.571 1.00 94.88 178 ILE A O 1
ATOM 1342 N N . VAL A 1 179 ? 1.222 -6.750 -11.680 1.00 95.12 179 VAL A N 1
ATOM 1343 C CA . VAL A 1 179 ? 0.010 -5.994 -11.976 1.00 95.12 179 VAL A CA 1
ATOM 1344 C C . VAL A 1 179 ? 0.349 -4.506 -11.928 1.00 95.12 179 VAL A C 1
ATOM 1346 O O . VAL A 1 179 ? 0.780 -4.002 -10.898 1.00 95.12 179 VAL A O 1
ATOM 1349 N N . VAL A 1 180 ? 0.141 -3.796 -13.029 1.00 94.69 180 VAL A N 1
ATOM 1350 C CA . VAL A 1 180 ? 0.370 -2.355 -13.137 1.00 94.69 180 VAL A CA 1
ATOM 1351 C C . VAL A 1 180 ? -0.872 -1.600 -12.675 1.00 94.69 180 VAL A C 1
ATOM 1353 O O . VAL A 1 180 ? -1.984 -1.876 -13.135 1.00 94.69 180 VAL A O 1
ATOM 1356 N N . THR A 1 181 ? -0.680 -0.630 -11.790 1.00 94.25 181 THR A N 1
ATOM 1357 C CA . THR A 1 181 ? -1.680 0.346 -11.346 1.00 94.25 181 THR A CA 1
ATOM 1358 C C . THR A 1 181 ? -1.123 1.760 -11.495 1.00 94.25 181 THR A C 1
ATOM 1360 O O . THR A 1 181 ? -0.027 1.943 -12.011 1.00 94.25 181 THR A O 1
ATOM 1363 N N . GLY A 1 182 ? -1.901 2.766 -11.099 1.00 91.25 182 GLY A N 1
ATOM 1364 C CA . GLY A 1 182 ? -1.420 4.142 -11.031 1.00 91.25 182 GLY A CA 1
ATOM 1365 C C . GLY A 1 182 ? -1.129 4.771 -12.392 1.00 91.25 182 GLY A C 1
ATOM 1366 O O . GLY A 1 182 ? -0.609 5.867 -12.449 1.00 91.25 182 GLY A O 1
ATOM 1367 N N . TYR A 1 183 ? -1.552 4.176 -13.509 1.00 92.12 183 TYR A N 1
ATOM 1368 C CA . TYR A 1 183 ? -1.295 4.706 -14.856 1.00 92.12 183 TYR A CA 1
ATOM 1369 C C . TYR A 1 183 ? -2.112 5.945 -15.233 1.00 92.12 183 TYR A C 1
ATOM 1371 O O . TYR A 1 183 ? -1.894 6.515 -16.295 1.00 92.12 183 TYR A O 1
ATOM 1379 N N . GLY A 1 184 ? -3.016 6.405 -14.365 1.00 89.44 184 GLY A N 1
ATOM 1380 C CA . GLY A 1 184 ? -3.812 7.609 -14.599 1.00 89.44 184 GLY A CA 1
ATOM 1381 C C . GLY A 1 184 ? -5.151 7.274 -15.236 1.00 89.44 184 GLY A C 1
ATOM 1382 O O . GLY A 1 184 ? -6.000 6.632 -14.612 1.00 89.44 184 GLY A O 1
ATOM 1383 N N . ARG A 1 185 ? -5.386 7.750 -16.455 1.00 89.38 185 ARG A N 1
ATOM 1384 C CA . ARG A 1 185 ? -6.653 7.549 -17.166 1.00 89.38 185 ARG A CA 1
ATOM 1385 C C . ARG A 1 185 ? -6.700 6.168 -17.825 1.00 89.38 185 ARG A C 1
ATOM 1387 O O . ARG A 1 185 ? -5.680 5.556 -18.119 1.00 89.38 185 ARG A O 1
ATOM 1394 N N . GLN A 1 186 ? -7.901 5.640 -18.072 1.00 88.81 186 GLN A N 1
ATOM 1395 C CA . GLN A 1 186 ? -8.051 4.290 -18.647 1.00 88.81 186 GLN A CA 1
ATOM 1396 C C . GLN A 1 186 ? -7.438 4.151 -20.048 1.00 88.81 186 GLN A C 1
ATOM 1398 O O . GLN A 1 186 ? -7.006 3.052 -20.399 1.00 88.81 186 GLN A O 1
ATOM 1403 N N . ASP A 1 187 ? -7.390 5.244 -20.811 1.00 90.62 187 ASP A N 1
ATOM 1404 C CA . ASP A 1 187 ? -6.757 5.357 -22.130 1.00 90.62 187 ASP A CA 1
ATOM 1405 C C . ASP A 1 187 ? -5.223 5.462 -22.069 1.00 90.62 187 ASP A C 1
ATOM 1407 O O . ASP A 1 187 ? -4.567 5.220 -23.078 1.00 90.62 187 ASP A O 1
ATOM 1411 N N . GLU A 1 188 ? -4.650 5.758 -20.899 1.00 91.12 188 GLU A N 1
ATOM 1412 C CA . GLU A 1 188 ? -3.197 5.797 -20.646 1.00 91.12 188 GLU A CA 1
ATOM 1413 C C . GLU A 1 188 ? -2.640 4.446 -20.188 1.00 91.12 188 GLU A C 1
ATOM 1415 O O . GLU A 1 188 ? -1.433 4.277 -20.035 1.00 91.12 188 GLU A O 1
ATOM 1420 N N . ALA A 1 189 ? -3.519 3.474 -19.965 1.00 91.06 189 ALA A N 1
ATOM 1421 C CA . ALA A 1 189 ? -3.131 2.138 -19.567 1.00 91.06 189 ALA A CA 1
ATOM 1422 C C . ALA A 1 189 ? -2.247 1.443 -20.620 1.00 91.06 189 ALA A C 1
ATOM 1424 O O . ALA A 1 189 ? -2.453 1.659 -21.822 1.00 91.06 189 ALA A O 1
ATOM 1425 N N . PRO A 1 190 ? -1.350 0.528 -20.199 1.00 87.88 190 PRO A N 1
ATOM 1426 C CA . PRO A 1 190 ? -0.574 -0.275 -21.131 1.00 87.88 190 PRO A CA 1
ATOM 1427 C C . PRO A 1 190 ? -1.495 -1.007 -22.107 1.00 87.88 190 PRO A C 1
ATOM 1429 O O . PRO A 1 190 ? -2.486 -1.632 -21.707 1.00 87.88 190 PRO A O 1
ATOM 1432 N N . GLN A 1 191 ? -1.180 -0.913 -23.397 1.00 83.56 191 GLN A N 1
ATOM 1433 C CA . GLN A 1 191 ? -1.923 -1.634 -24.420 1.00 83.56 191 GLN A CA 1
ATOM 1434 C C . GLN A 1 191 ? -1.539 -3.118 -24.365 1.00 83.56 191 GLN A C 1
ATOM 1436 O O . GLN A 1 191 ? -0.364 -3.437 -24.186 1.00 83.56 191 GLN A O 1
ATOM 1441 N N . PRO A 1 192 ? -2.496 -4.043 -24.535 1.00 71.31 192 PRO A N 1
ATOM 1442 C CA . PRO A 1 192 ? -2.213 -5.468 -24.623 1.00 71.31 192 PRO A CA 1
ATOM 1443 C C . PRO A 1 192 ? -1.625 -5.782 -26.007 1.00 71.31 192 PRO A C 1
ATOM 1445 O O . PRO A 1 192 ? -2.260 -6.419 -26.839 1.00 71.31 192 PRO A O 1
ATOM 1448 N N . ASP A 1 193 ? -0.421 -5.299 -26.292 1.00 68.88 193 ASP A N 1
ATOM 1449 C CA . ASP A 1 193 ? 0.294 -5.593 -27.537 1.00 68.88 193 ASP A CA 1
ATOM 1450 C C . ASP A 1 193 ? 1.090 -6.913 -27.463 1.00 68.88 193 ASP A C 1
ATOM 1452 O O . ASP A 1 193 ? 1.783 -7.292 -28.408 1.00 68.88 193 ASP A O 1
ATOM 1456 N N . GLY A 1 194 ? 0.964 -7.633 -26.341 1.00 59.88 194 GLY A N 1
ATOM 1457 C CA . GLY A 1 194 ? 1.592 -8.927 -26.091 1.00 59.88 194 GLY A CA 1
ATOM 1458 C C . GLY A 1 194 ? 3.070 -8.855 -25.706 1.00 59.88 194 GLY A C 1
ATOM 1459 O O . GLY A 1 194 ? 3.676 -9.906 -25.510 1.00 59.88 194 GLY A O 1
ATOM 1460 N N . ARG A 1 195 ? 3.662 -7.657 -25.583 1.00 58.62 195 ARG A N 1
ATOM 1461 C CA . ARG A 1 195 ? 5.064 -7.495 -25.151 1.00 58.62 195 ARG A CA 1
ATOM 1462 C C . ARG A 1 195 ? 5.225 -7.582 -23.641 1.00 58.62 195 ARG A C 1
ATOM 1464 O O . ARG A 1 195 ? 6.271 -7.997 -23.150 1.00 58.62 195 ARG A O 1
ATOM 1471 N N . LEU A 1 196 ? 4.168 -7.227 -22.920 1.00 62.31 196 LEU A N 1
ATOM 1472 C CA . LEU A 1 196 ? 4.158 -7.172 -21.472 1.00 62.31 196 LEU A CA 1
ATOM 1473 C C . LEU A 1 196 ? 3.691 -8.488 -20.863 1.00 62.31 196 LEU A C 1
ATOM 1475 O O . LEU A 1 196 ? 2.529 -8.867 -20.984 1.00 62.31 196 LEU A O 1
ATOM 1479 N N . CYS A 1 197 ? 4.563 -9.116 -20.077 1.00 75.31 197 CYS A N 1
ATOM 1480 C CA . CYS A 1 197 ? 4.202 -10.174 -19.127 1.00 75.31 197 CYS A CA 1
ATOM 1481 C C . CYS A 1 197 ? 3.401 -9.629 -17.921 1.00 75.31 197 CYS A C 1
ATOM 1483 O O . CYS A 1 197 ? 3.354 -10.267 -16.869 1.00 75.31 197 CYS A O 1
ATOM 1485 N N . MET A 1 198 ? 2.831 -8.426 -18.040 1.00 87.69 198 MET A N 1
ATOM 1486 C CA . MET A 1 198 ? 2.221 -7.665 -16.957 1.00 87.69 198 MET A CA 1
ATOM 1487 C C . MET A 1 198 ? 0.716 -7.557 -17.151 1.00 87.69 198 MET A C 1
ATOM 1489 O O . MET A 1 198 ? 0.207 -7.398 -18.260 1.00 87.69 198 MET A O 1
ATOM 1493 N N . TRP A 1 199 ? 0.002 -7.625 -16.040 1.00 91.88 199 TRP A N 1
ATOM 1494 C CA . TRP A 1 199 ? -1.437 -7.447 -15.985 1.00 91.88 199 TRP A CA 1
ATOM 1495 C C . TRP A 1 199 ? -1.719 -5.977 -15.718 1.00 91.88 199 TRP A C 1
ATOM 1497 O O . TRP A 1 199 ? -0.954 -5.315 -15.029 1.00 91.88 199 TRP A O 1
ATOM 1507 N N . VAL A 1 200 ? -2.820 -5.452 -16.233 1.00 93.12 200 VAL A N 1
ATOM 1508 C CA . VAL A 1 200 ? -3.224 -4.074 -15.950 1.00 93.12 200 VAL A CA 1
ATOM 1509 C C . VAL A 1 200 ? -4.387 -4.123 -14.975 1.00 93.12 200 VAL A C 1
ATOM 1511 O O . VAL A 1 200 ? -5.422 -4.713 -15.294 1.00 93.12 200 VAL A O 1
ATOM 1514 N N . ALA A 1 201 ? -4.221 -3.523 -13.795 1.00 92.94 201 ALA A N 1
ATOM 1515 C CA . ALA A 1 201 ? -5.304 -3.370 -12.835 1.00 92.94 201 ALA A CA 1
ATOM 1516 C C . ALA A 1 201 ? -6.448 -2.593 -13.493 1.00 92.94 201 ALA A C 1
ATOM 1518 O O . ALA A 1 201 ? -6.206 -1.618 -14.196 1.00 92.94 201 ALA A O 1
ATOM 1519 N N . ARG A 1 202 ? -7.698 -3.013 -13.286 1.00 91.38 202 ARG A N 1
ATOM 1520 C CA . ARG A 1 202 ? -8.895 -2.308 -13.776 1.00 91.38 202 ARG A CA 1
ATOM 1521 C C . ARG A 1 202 ? -9.936 -2.233 -12.662 1.00 91.38 202 ARG A C 1
ATOM 1523 O O . ARG A 1 202 ? -10.002 -3.165 -11.864 1.00 91.38 202 ARG A O 1
ATOM 1530 N N . PRO A 1 203 ? -10.779 -1.188 -12.607 1.00 88.12 203 PRO A N 1
ATOM 1531 C CA . PRO A 1 203 ? -11.879 -1.143 -11.649 1.00 88.12 203 PRO A CA 1
ATOM 1532 C C . PRO A 1 203 ? -12.756 -2.403 -11.732 1.00 88.12 203 PRO A C 1
ATOM 1534 O O . PRO A 1 203 ? -13.130 -2.837 -12.821 1.00 88.12 203 PRO A O 1
ATOM 1537 N N . GLY A 1 204 ? -13.060 -3.000 -10.581 1.00 88.50 204 GLY A N 1
ATOM 1538 C CA . GLY A 1 204 ? -13.813 -4.250 -10.457 1.00 88.50 204 GLY A CA 1
ATOM 1539 C C . GLY A 1 204 ? -12.985 -5.525 -10.647 1.00 88.50 204 GLY A C 1
ATOM 1540 O O . GLY A 1 204 ? -13.514 -6.619 -10.440 1.00 88.50 204 GLY A O 1
ATOM 1541 N N . MET A 1 205 ? -11.702 -5.417 -11.007 1.00 90.56 205 MET A N 1
ATOM 1542 C CA . MET A 1 205 ? -10.810 -6.570 -11.096 1.00 90.56 205 MET A CA 1
ATOM 1543 C C . MET A 1 205 ? -10.640 -7.215 -9.719 1.00 90.56 205 MET A C 1
ATOM 1545 O O . MET A 1 205 ? -10.409 -6.528 -8.723 1.00 90.56 205 MET A O 1
ATOM 1549 N N . ARG A 1 206 ? -10.722 -8.546 -9.686 1.00 91.44 206 ARG A N 1
ATOM 1550 C CA . ARG A 1 206 ? -10.439 -9.360 -8.505 1.00 91.44 206 ARG A CA 1
ATOM 1551 C C . ARG A 1 206 ? -9.144 -10.120 -8.720 1.00 91.44 206 ARG A C 1
ATOM 1553 O O . ARG A 1 206 ? -8.972 -10.786 -9.740 1.00 91.44 206 ARG A O 1
ATOM 1560 N N . LEU A 1 207 ? -8.235 -9.984 -7.771 1.00 88.94 207 LEU A N 1
ATOM 1561 C CA . LEU A 1 207 ? -6.921 -10.595 -7.793 1.00 88.94 207 LEU A CA 1
ATOM 1562 C C . LEU A 1 207 ? -6.851 -11.601 -6.645 1.00 88.94 207 LEU A C 1
ATOM 1564 O O . LEU A 1 207 ? -6.765 -11.177 -5.492 1.00 88.94 207 LEU A O 1
ATOM 1568 N N . PRO A 1 208 ? -6.886 -12.914 -6.929 1.00 92.06 208 PRO A N 1
ATOM 1569 C CA . PRO A 1 208 ? -6.696 -13.907 -5.888 1.00 92.06 208 PRO A CA 1
ATOM 1570 C C . PRO A 1 208 ? -5.267 -13.796 -5.361 1.00 92.06 208 PRO A C 1
ATOM 1572 O O . PRO A 1 208 ? -4.299 -13.830 -6.134 1.00 92.06 208 PRO A O 1
ATOM 1575 N N . LEU A 1 209 ? -5.167 -13.648 -4.047 1.00 91.69 209 LEU A N 1
ATOM 1576 C CA . LEU A 1 209 ? -3.937 -13.599 -3.287 1.00 91.69 209 LEU A CA 1
ATOM 1577 C C . LEU A 1 209 ? -3.758 -14.956 -2.615 1.00 91.69 209 LEU A C 1
ATOM 1579 O O . LEU A 1 209 ? -4.540 -15.381 -1.766 1.00 91.69 209 LEU A O 1
ATOM 1583 N N . SER A 1 210 ? -2.712 -15.656 -3.020 1.00 89.06 210 SER A N 1
ATOM 1584 C CA . SER A 1 210 ? -2.303 -16.910 -2.405 1.00 89.06 210 SER A CA 1
ATOM 1585 C C . SER A 1 210 ? -0.832 -16.788 -2.055 1.00 89.06 210 SER A C 1
ATOM 1587 O O . SER A 1 210 ? -0.107 -16.122 -2.802 1.00 89.06 210 SER A O 1
ATOM 1589 N N . PRO A 1 211 ? -0.376 -17.414 -0.958 1.00 86.31 211 PRO A N 1
ATOM 1590 C CA . PRO A 1 211 ? 1.046 -17.596 -0.731 1.00 86.31 211 PRO A CA 1
ATOM 1591 C C . PRO A 1 211 ? 1.706 -18.148 -1.994 1.00 86.31 211 PRO A C 1
ATOM 1593 O O . PRO A 1 211 ? 1.109 -18.945 -2.727 1.00 86.31 211 PRO A O 1
ATOM 1596 N N . GLY A 1 212 ? 2.934 -17.710 -2.265 1.00 77.69 212 GLY A N 1
ATOM 1597 C CA . GLY A 1 212 ? 3.738 -18.373 -3.283 1.00 77.69 212 GLY A CA 1
ATOM 1598 C C . GLY A 1 212 ? 3.917 -19.850 -2.913 1.00 77.69 212 GLY A C 1
ATOM 1599 O O . GLY A 1 212 ? 3.738 -20.197 -1.742 1.00 77.69 212 GLY A O 1
ATOM 1600 N N . PRO A 1 213 ? 4.280 -20.728 -3.867 1.00 73.50 213 PRO A N 1
ATOM 1601 C CA . PRO A 1 213 ? 4.827 -22.028 -3.484 1.00 73.50 213 PRO A CA 1
ATOM 1602 C C . PRO A 1 213 ? 5.905 -21.754 -2.438 1.00 73.50 213 PRO A C 1
ATOM 1604 O O . PRO A 1 213 ? 6.732 -20.879 -2.703 1.00 73.50 213 PRO A O 1
ATOM 1607 N N . GLU A 1 214 ? 5.811 -22.387 -1.259 1.00 60.62 214 GLU A N 1
ATOM 1608 C CA . GLU A 1 214 ? 6.721 -22.156 -0.133 1.00 60.62 214 GLU A CA 1
ATOM 1609 C C . GLU A 1 214 ? 8.134 -22.044 -0.696 1.00 60.62 214 GLU A C 1
ATOM 1611 O O . GLU A 1 214 ? 8.701 -23.025 -1.182 1.00 60.62 214 GLU A O 1
ATOM 1616 N N . ALA A 1 215 ? 8.660 -20.818 -0.744 1.00 52.56 215 ALA A N 1
ATOM 1617 C CA . ALA A 1 215 ? 10.058 -20.632 -1.049 1.00 52.56 215 ALA A CA 1
ATOM 1618 C C . ALA A 1 215 ? 10.732 -21.310 0.131 1.00 52.56 215 ALA A C 1
ATOM 1620 O O . ALA A 1 215 ? 10.601 -20.796 1.243 1.00 52.56 215 ALA A O 1
ATOM 1621 N N . GLU A 1 216 ? 11.287 -22.512 -0.094 1.00 47.62 216 GLU A N 1
ATOM 1622 C CA . GLU A 1 216 ? 12.010 -23.292 0.910 1.00 47.62 216 GLU A CA 1
ATOM 1623 C C . GLU A 1 216 ? 12.749 -22.295 1.775 1.00 47.62 216 GLU A C 1
ATOM 1625 O O . GLU A 1 216 ? 13.594 -21.581 1.242 1.00 47.62 216 GLU A O 1
ATOM 1630 N N . THR A 1 217 ? 12.317 -22.157 3.031 1.00 45.00 217 THR A N 1
ATOM 1631 C CA . THR A 1 217 ? 12.670 -21.045 3.912 1.00 45.00 217 THR A CA 1
ATOM 1632 C C . THR A 1 217 ? 14.178 -20.872 3.936 1.00 45.00 217 THR A C 1
ATOM 1634 O O . THR A 1 217 ? 14.882 -21.468 4.753 1.00 45.00 217 THR A O 1
ATOM 1637 N N . SER A 1 218 ? 14.687 -20.039 3.039 1.00 44.69 218 SER A N 1
ATOM 1638 C CA . SER A 1 218 ? 15.977 -19.423 3.166 1.00 44.69 218 SER A CA 1
ATOM 1639 C C . SER A 1 218 ? 15.763 -18.484 4.331 1.00 44.69 218 SER A C 1
ATOM 1641 O O . SER A 1 218 ? 15.104 -17.453 4.209 1.00 44.69 218 SER A O 1
ATOM 1643 N N . GLN A 1 219 ? 16.239 -18.909 5.508 1.00 40.59 219 GLN A N 1
ATOM 1644 C CA . GLN A 1 219 ? 16.429 -18.011 6.639 1.00 40.59 219 GLN A CA 1
ATOM 1645 C C . GLN A 1 219 ? 16.910 -16.676 6.077 1.00 40.59 219 GLN A C 1
ATOM 1647 O O . GLN A 1 219 ? 17.822 -16.712 5.244 1.00 40.59 219 GLN A O 1
ATOM 1652 N N . PRO A 1 220 ? 16.300 -15.542 6.466 1.00 42.78 220 PRO A N 1
ATOM 1653 C CA . PRO A 1 220 ? 16.694 -14.250 5.939 1.00 42.78 220 PRO A CA 1
ATOM 1654 C C . PRO A 1 220 ? 18.196 -14.120 6.171 1.00 42.78 220 PRO A C 1
ATOM 1656 O O . PRO A 1 220 ? 18.647 -13.978 7.309 1.00 42.78 220 PRO A O 1
ATOM 1659 N N . ALA A 1 221 ? 18.978 -14.264 5.097 1.00 42.25 221 ALA A N 1
ATOM 1660 C CA . ALA A 1 221 ? 20.380 -13.910 5.104 1.00 42.25 221 ALA A CA 1
ATOM 1661 C C . ALA A 1 221 ? 20.350 -12.445 5.501 1.00 42.25 221 ALA A C 1
ATOM 1663 O O . ALA A 1 221 ? 19.747 -11.666 4.765 1.00 42.25 221 ALA A O 1
ATOM 1664 N N . GLY A 1 222 ? 20.820 -12.155 6.724 1.00 38.66 222 GLY A N 1
ATOM 1665 C CA . GLY A 1 222 ? 20.558 -10.907 7.435 1.00 38.66 222 GLY A CA 1
ATOM 1666 C C . GLY A 1 222 ? 20.487 -9.765 6.446 1.00 38.66 222 GLY A C 1
ATOM 1667 O O . GLY A 1 222 ? 21.485 -9.510 5.769 1.00 38.66 222 GLY A O 1
ATOM 1668 N N . ALA A 1 223 ? 19.277 -9.212 6.283 1.00 40.09 223 ALA A N 1
ATOM 1669 C CA . ALA A 1 223 ? 19.012 -8.198 5.281 1.00 40.09 223 ALA A CA 1
ATOM 1670 C C . ALA A 1 223 ? 20.163 -7.191 5.354 1.00 40.09 223 ALA A C 1
ATOM 1672 O O . ALA A 1 223 ? 20.480 -6.751 6.470 1.00 40.09 223 ALA A O 1
ATOM 1673 N N . PRO A 1 224 ? 20.849 -6.875 4.239 1.00 39.12 224 PRO A N 1
ATOM 1674 C CA . PRO A 1 224 ? 21.768 -5.757 4.269 1.00 39.12 224 PRO A CA 1
ATOM 1675 C C . PRO A 1 224 ? 20.936 -4.598 4.799 1.00 39.12 224 PRO A C 1
ATOM 1677 O O . PRO A 1 224 ? 19.852 -4.343 4.271 1.00 39.12 224 PRO A O 1
ATOM 1680 N N . ALA A 1 225 ? 21.371 -3.998 5.911 1.00 41.41 225 ALA A N 1
ATOM 1681 C CA . ALA A 1 225 ? 20.753 -2.787 6.414 1.00 41.41 225 ALA A CA 1
ATOM 1682 C C . ALA A 1 225 ? 20.607 -1.884 5.195 1.00 41.41 225 ALA A C 1
ATOM 1684 O O . ALA A 1 225 ? 21.622 -1.545 4.579 1.00 41.41 225 ALA A O 1
ATOM 1685 N N . ALA A 1 226 ? 19.364 -1.634 4.771 1.00 44.72 226 ALA A N 1
ATOM 1686 C CA . ALA A 1 226 ? 19.103 -0.689 3.709 1.00 44.72 226 ALA A CA 1
ATOM 1687 C C . ALA A 1 226 ? 19.803 0.573 4.186 1.00 44.72 226 ALA A C 1
ATOM 1689 O O . ALA A 1 226 ? 19.463 1.099 5.246 1.00 44.72 226 ALA A O 1
ATOM 1690 N N . ALA A 1 227 ? 20.895 0.933 3.514 1.00 40.75 227 ALA A N 1
ATOM 1691 C CA . ALA A 1 227 ? 21.629 2.123 3.859 1.00 40.75 227 ALA A CA 1
ATOM 1692 C C . ALA A 1 227 ? 20.628 3.246 3.638 1.00 40.75 227 ALA A C 1
ATOM 1694 O O . ALA A 1 227 ? 20.321 3.572 2.492 1.00 40.75 227 ALA A O 1
ATOM 1695 N N . GLU A 1 228 ? 20.064 3.762 4.728 1.00 43.69 228 GLU A N 1
ATOM 1696 C CA . GLU A 1 228 ? 19.327 5.008 4.722 1.00 43.69 228 GLU A CA 1
ATOM 1697 C C . GLU A 1 228 ? 20.277 6.018 4.083 1.00 43.69 228 GLU A C 1
ATOM 1699 O O . GLU A 1 228 ? 21.276 6.437 4.670 1.00 43.69 228 GLU A O 1
ATOM 1704 N N . HIS A 1 229 ? 20.042 6.324 2.808 1.00 41.81 229 HIS A N 1
ATOM 1705 C CA . HIS A 1 229 ? 20.626 7.484 2.167 1.00 41.81 229 HIS A CA 1
ATOM 1706 C C . HIS A 1 229 ? 19.930 8.694 2.784 1.00 41.81 229 HIS A C 1
ATOM 1708 O O . HIS A 1 229 ? 19.014 9.274 2.208 1.00 41.81 229 HIS A O 1
ATOM 1714 N N . ASP A 1 230 ? 20.369 9.034 3.995 1.00 37.69 230 ASP A N 1
ATOM 1715 C CA . ASP A 1 230 ? 20.158 10.326 4.621 1.00 37.69 230 ASP A CA 1
ATOM 1716 C C . ASP A 1 230 ? 20.899 11.359 3.762 1.00 37.69 230 ASP A C 1
ATOM 1718 O O . ASP A 1 230 ? 22.101 11.607 3.908 1.00 37.69 230 ASP A O 1
ATOM 1722 N N . GLN A 1 231 ? 20.211 11.884 2.745 1.00 39.56 231 GLN A N 1
ATOM 1723 C CA . GLN A 1 231 ? 20.693 13.042 2.008 1.00 39.56 231 GLN A CA 1
ATOM 1724 C C . GLN A 1 231 ? 20.578 14.247 2.938 1.00 39.56 231 GLN A C 1
ATOM 1726 O O . GLN A 1 231 ? 19.508 14.818 3.136 1.00 39.56 231 GLN A O 1
ATOM 1731 N N . GLY A 1 232 ? 21.722 14.573 3.538 1.00 34.34 232 GLY A N 1
ATOM 1732 C CA . GLY A 1 232 ? 21.869 15.556 4.593 1.00 34.34 232 GLY A CA 1
ATOM 1733 C C . GLY A 1 232 ? 21.202 16.905 4.327 1.00 34.34 232 GLY A C 1
ATOM 1734 O O . GLY A 1 232 ? 21.255 17.480 3.238 1.00 34.34 232 GLY A O 1
ATOM 1735 N N . ALA A 1 233 ? 20.646 17.435 5.413 1.00 39.28 233 ALA A N 1
ATOM 1736 C CA . ALA A 1 233 ? 20.179 18.799 5.556 1.00 39.28 233 ALA A CA 1
ATOM 1737 C C . ALA A 1 233 ? 21.231 19.819 5.082 1.00 39.28 233 ALA A C 1
ATOM 1739 O O . ALA A 1 233 ? 22.299 19.974 5.681 1.00 39.28 233 ALA A O 1
ATOM 1740 N N . ALA A 1 234 ? 20.893 20.576 4.038 1.00 40.19 234 ALA A N 1
ATOM 1741 C CA . ALA A 1 234 ? 21.622 21.778 3.670 1.00 40.19 234 ALA A CA 1
ATOM 1742 C C . ALA A 1 234 ? 21.406 22.858 4.744 1.00 40.19 234 ALA A C 1
ATOM 1744 O O . ALA A 1 234 ? 20.292 23.319 5.006 1.00 40.19 234 ALA A O 1
ATOM 1745 N N . THR A 1 235 ? 22.503 23.255 5.381 1.00 42.47 235 THR A N 1
ATOM 1746 C CA . THR A 1 235 ? 22.591 24.371 6.320 1.00 42.47 235 THR A CA 1
ATOM 1747 C C . THR A 1 235 ? 22.126 25.681 5.685 1.00 42.47 235 THR A C 1
ATOM 1749 O O . THR A 1 235 ? 22.598 26.077 4.622 1.00 42.47 235 THR A O 1
ATOM 1752 N N . ARG A 1 236 ? 21.222 26.364 6.394 1.00 37.31 236 ARG A N 1
ATOM 1753 C CA . ARG A 1 236 ? 20.717 27.714 6.120 1.00 37.31 236 ARG A CA 1
ATOM 1754 C C . ARG A 1 236 ? 21.849 28.751 6.097 1.00 37.31 236 ARG A C 1
ATOM 1756 O O . ARG A 1 236 ? 22.518 28.939 7.110 1.00 37.31 236 ARG A O 1
ATOM 1763 N N . GLU A 1 237 ? 21.964 29.503 5.005 1.00 41.94 237 GLU A N 1
ATOM 1764 C CA . GLU A 1 237 ? 22.498 30.872 5.034 1.00 41.94 237 GLU A CA 1
ATOM 1765 C C . GLU A 1 237 ? 21.369 31.860 5.391 1.00 41.94 237 GLU A C 1
ATOM 1767 O O . GLU A 1 237 ? 20.241 31.696 4.916 1.00 41.94 237 GLU A O 1
ATOM 1772 N N . PRO A 1 238 ? 21.618 32.896 6.213 1.00 43.28 238 PRO A N 1
ATOM 1773 C CA . PRO A 1 238 ? 20.622 33.921 6.487 1.00 43.28 238 PRO A CA 1
ATOM 1774 C C . PRO A 1 238 ? 20.594 34.964 5.361 1.00 43.28 238 PRO A C 1
ATOM 1776 O O . PRO A 1 238 ? 21.556 35.703 5.153 1.00 43.28 238 PRO A O 1
ATOM 1779 N N . ALA A 1 239 ? 19.459 35.065 4.668 1.00 36.56 239 ALA A N 1
ATOM 1780 C CA . ALA A 1 239 ? 19.187 36.165 3.751 1.00 36.56 239 ALA A CA 1
ATOM 1781 C C . ALA A 1 239 ? 18.817 37.441 4.527 1.00 36.56 239 ALA A C 1
ATOM 1783 O O . ALA A 1 239 ? 17.958 37.449 5.411 1.00 36.56 239 ALA A O 1
ATOM 1784 N N . LEU A 1 240 ? 19.512 38.516 4.163 1.00 35.09 240 LEU A N 1
ATOM 1785 C CA . LEU A 1 240 ? 19.364 39.885 4.639 1.00 35.09 240 LEU A CA 1
ATOM 1786 C C . LEU A 1 240 ? 17.948 40.441 4.441 1.00 35.09 240 LEU A C 1
ATOM 1788 O O . LEU A 1 240 ? 17.302 40.244 3.414 1.00 35.09 240 LEU A O 1
ATOM 1792 N N . ALA A 1 241 ? 17.521 41.211 5.439 1.00 32.75 241 ALA A N 1
ATOM 1793 C CA . ALA A 1 241 ? 16.300 41.993 5.451 1.00 32.75 241 ALA A CA 1
ATOM 1794 C C . ALA A 1 241 ? 16.259 43.031 4.319 1.00 32.75 241 ALA A C 1
ATOM 1796 O O . ALA A 1 241 ? 17.143 43.880 4.222 1.00 32.75 241 ALA A O 1
ATOM 1797 N N . HIS A 1 242 ? 15.158 43.054 3.566 1.00 32.66 242 HIS A N 1
ATOM 1798 C CA . HIS A 1 242 ? 14.685 44.268 2.911 1.00 32.66 242 HIS A CA 1
ATOM 1799 C C . HIS A 1 242 ? 13.185 44.449 3.143 1.00 32.66 242 HIS A C 1
ATOM 1801 O O . HIS A 1 242 ? 12.344 43.672 2.704 1.00 32.66 242 HIS A O 1
ATOM 1807 N N . SER A 1 243 ? 12.902 45.521 3.879 1.00 30.62 243 SER A N 1
ATOM 1808 C CA . SER A 1 243 ? 11.618 46.196 4.004 1.00 30.62 243 SER A CA 1
ATOM 1809 C C . SER A 1 243 ? 11.019 46.5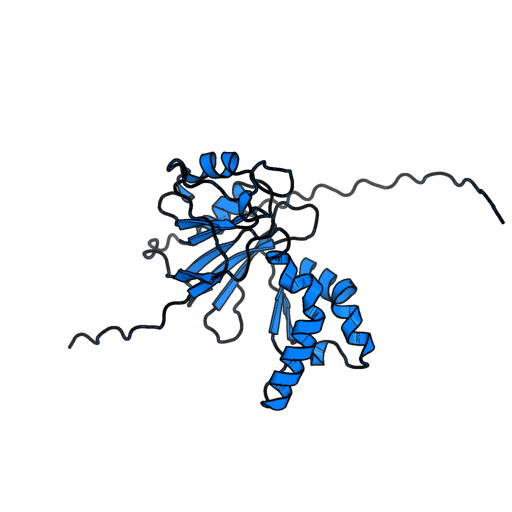04 2.630 1.00 30.62 243 SER A C 1
ATOM 1811 O O . SER A 1 243 ? 11.685 47.104 1.786 1.00 30.62 243 SER A O 1
ATOM 1813 N N . CYS A 1 244 ? 9.743 46.173 2.442 1.00 25.27 244 CYS A N 1
ATOM 1814 C CA . CYS A 1 244 ? 8.879 46.893 1.517 1.00 25.27 244 CYS A CA 1
ATOM 1815 C C . CYS A 1 244 ? 7.472 46.964 2.121 1.00 25.27 244 CYS A C 1
ATOM 1817 O O . CYS A 1 244 ? 6.759 45.968 2.212 1.00 25.27 244 CYS A O 1
ATOM 1819 N N . GLN A 1 245 ? 7.125 48.155 2.606 1.00 29.09 245 GLN A N 1
ATOM 1820 C CA . GLN A 1 245 ? 5.764 48.555 2.945 1.00 29.09 245 GLN A CA 1
ATOM 1821 C C . GLN A 1 245 ? 4.973 48.740 1.654 1.00 29.09 245 GLN A C 1
ATOM 1823 O O . GLN A 1 245 ? 5.455 49.447 0.772 1.00 29.09 245 GLN A O 1
ATOM 1828 N N . ILE A 1 246 ? 3.743 48.234 1.591 1.00 26.64 246 ILE A N 1
ATOM 1829 C CA . ILE A 1 246 ? 2.695 48.858 0.780 1.00 26.64 246 ILE A CA 1
ATOM 1830 C C . ILE A 1 246 ? 1.391 48.828 1.591 1.00 26.64 246 ILE A C 1
ATOM 1832 O O . ILE A 1 246 ? 1.090 47.838 2.260 1.00 26.64 246 ILE A O 1
ATOM 1836 N N . LEU A 1 247 ? 0.707 49.975 1.571 1.00 33.81 247 LEU A N 1
ATOM 1837 C CA . LEU A 1 247 ? -0.678 50.201 1.988 1.00 33.81 247 LEU A CA 1
ATOM 1838 C C . LEU A 1 247 ? -1.669 49.362 1.171 1.00 33.81 247 LEU A C 1
ATOM 1840 O O . LEU A 1 247 ? -1.437 49.206 -0.047 1.00 33.81 247 LEU A O 1
#

Solvent-accessible surface area (backbone atoms only — not comparable to full-atom values): 14284 Å² total; per-residue (Å²): 132,82,79,73,78,73,84,68,82,71,50,65,49,71,33,83,54,36,33,80,47,49,84,42,55,58,61,80,43,33,49,60,48,32,55,53,48,14,51,53,26,50,76,70,75,44,70,43,49,78,46,76,35,38,54,74,52,43,50,52,36,58,68,68,55,43,46,66,53,47,77,74,77,47,64,70,70,69,31,29,43,83,42,75,37,51,69,90,40,80,39,69,53,74,93,71,47,32,27,41,29,38,41,78,28,43,35,95,59,92,38,57,14,33,35,36,23,51,74,87,32,39,23,34,8,33,34,47,65,13,14,79,50,70,68,54,52,55,66,30,38,74,17,33,30,34,43,38,31,25,24,76,66,53,50,80,42,30,13,18,50,70,57,50,60,63,47,55,73,35,81,70,41,55,92,42,48,41,27,40,30,43,29,38,53,84,88,44,43,86,75,92,79,75,81,63,89,55,43,73,61,42,63,76,38,74,41,81,37,52,60,48,80,78,69,75,81,69,70,77,71,74,70,72,75,75,75,78,80,74,77,71,84,81,79,83,78,87,81,80,90,76,91,79,90,80,135

Organism: Gonium pectorale (NCBI:txid33097)

InterPro domains:
  IPR036866 Ribonuclease Z/Hydroxyacylglutathione hydrolase-like [G3DSA:3.60.15.10] (28-209)
  IPR036866 Ribonuclease Z/Hydroxyacylglutathione hydrolase-like [SSF56281] (47-182)

Foldseek 3Di:
DPDDPPPPPFDKDAFQAFALCSLVVCQQCVLVCLVVQLVVCVVVVHAGAADEDAPVVLVCCVPPGNVVVCVVVDDPNSRYHYHHAHAPDWADPPPQQKTWHWDAAQAPDGDIWIFIGHNNFTFETERRFHADDPVSVLVSLSHQEYEAFAECPTDSGTYHPVSVLVCCPPPSNPNGAAEYGHHHDPVRWDDPPVSDPYHYDDRRDMDGTDGDPPPPDPPPPPPPPPPPPPPDDDDDDDDDDDDDDDD